Protein AF-D5UDH6-F1 (afdb_monomer_lite)

InterPro domains:
  IPR005506 Protein of unknown function DUF312, ALF [PF03752] (61-95)
  IPR005506 Protein of unknown function DUF312, ALF [PF03752] (150-194)

Organism: Cellulomonas flavigena (strain ATCC 482 / DSM 20109 / BCRC 11376 / JCM 18109 / NBRC 3775 / NCIMB 8073 / NRS 134) (NCBI:txid446466)

Secondary structure (DSSP, 8-state):
------------------S-S---HHHHH---HHHHHHHHHHHH-----SHHHHHHHHHHHHHS---HHHHHHHHHHHHS-HHHHHHIIIIITHHHHHHHHHHHHHHHGGG---HHHHHHHHHHHHH--HHHHHHIIIIIHHHHHHHHHHHHHHHHHHS-TTT--HHHHHHHHHHHHS-HHHHHHIIIIIHHHHHHHHHHTS-----PPPPPPPPPPPPPPPPPPPPPPPPPPPPPPPPP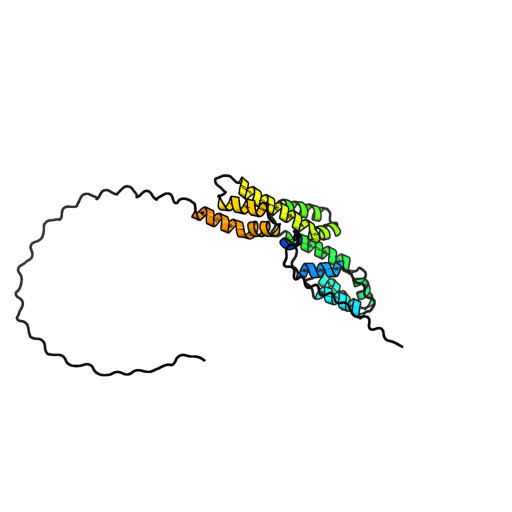PP----------------

Foldseek 3Di:
DDDPPDDDPPDDDDDDDDDDDADALCVQFADDPLVVVLVVLVVVAQDDDDLVSLLVSLVVNCVTPHAPLLNVQSVVLNVDDSVSSVVCRVCVSVVSVLVRLLVVLVVVPPPDPFDQSVVLSVVLVVVSDSVSSVCCNRHVNSVSVLVRLLVVLVCQLVVDDPRHFPLSNVQSVVLNVDHSNSSSCCSVPVNVVSVVVRVVPPPPPPPPPPDPDPPPDDDDDDDDDDDDDDDDDDDDDDDDDDDDDDDDDDDDDDDDDD

Structure (mmCIF, N/CA/C/O backbone):
data_AF-D5UDH6-F1
#
_entry.id   AF-D5UDH6-F1
#
loop_
_atom_site.group_PDB
_atom_site.id
_atom_site.type_symbol
_atom_site.label_atom_id
_atom_site.label_alt_id
_atom_site.label_comp_id
_atom_site.label_asym_id
_atom_site.label_entity_id
_atom_site.label_seq_id
_atom_site.pdbx_PDB_ins_code
_atom_site.Cartn_x
_atom_site.Cartn_y
_atom_site.Cartn_z
_atom_site.occupancy
_atom_site.B_iso_or_equiv
_atom_site.auth_seq_id
_atom_site.auth_comp_id
_atom_site.auth_asym_id
_atom_site.auth_atom_id
_atom_site.pdbx_PDB_model_num
ATOM 1 N N . MET A 1 1 ? -7.698 22.993 44.390 1.00 38.06 1 MET A N 1
ATOM 2 C CA . MET A 1 1 ? -8.453 22.924 43.119 1.00 38.06 1 MET A CA 1
ATOM 3 C C . MET A 1 1 ? -7.665 23.639 42.026 1.00 38.06 1 MET A C 1
ATOM 5 O O . MET A 1 1 ? -7.721 24.857 41.939 1.00 38.06 1 MET A O 1
ATOM 9 N N . ARG A 1 2 ? -6.869 22.910 41.236 1.00 33.88 2 ARG A N 1
ATOM 10 C CA . ARG A 1 2 ? -6.220 23.423 40.020 1.00 33.88 2 ARG A CA 1
ATOM 11 C C . ARG A 1 2 ? -6.479 22.398 38.921 1.00 33.88 2 ARG A C 1
ATOM 13 O O . ARG A 1 2 ? -6.002 21.274 39.012 1.00 33.88 2 ARG A O 1
ATOM 20 N N . ARG A 1 3 ? -7.333 22.770 37.967 1.00 37.44 3 ARG A N 1
ATOM 21 C CA . ARG A 1 3 ? -7.697 21.963 36.801 1.00 37.44 3 ARG A CA 1
ATOM 22 C C . ARG A 1 3 ? -6.461 21.870 35.904 1.00 37.44 3 ARG A C 1
ATOM 24 O O . ARG A 1 3 ? -6.038 22.884 35.358 1.00 37.44 3 ARG A O 1
ATOM 31 N N . MET A 1 4 ? -5.852 20.690 35.812 1.00 34.84 4 MET A N 1
ATOM 32 C CA . MET A 1 4 ? -4.833 20.414 34.801 1.00 34.84 4 MET A CA 1
ATOM 33 C C . MET A 1 4 ? -5.557 20.188 33.477 1.00 34.84 4 MET A C 1
ATOM 35 O O . MET A 1 4 ? -6.194 19.159 33.279 1.00 34.84 4 MET A O 1
ATOM 39 N N . VAL A 1 5 ? -5.484 21.181 32.597 1.00 32.56 5 VAL A N 1
ATOM 40 C CA . VAL A 1 5 ? -5.799 21.030 31.177 1.00 32.56 5 VAL A CA 1
ATOM 41 C C . VAL A 1 5 ? -4.708 20.129 30.599 1.00 32.56 5 VAL A C 1
ATOM 43 O O . VAL A 1 5 ? -3.574 20.571 30.420 1.00 32.56 5 VAL A O 1
ATOM 46 N N . ARG A 1 6 ? -5.006 18.842 30.400 1.00 34.72 6 ARG A N 1
ATOM 47 C CA . ARG A 1 6 ? -4.159 17.955 29.595 1.00 34.72 6 ARG A CA 1
ATOM 48 C C . ARG A 1 6 ? -4.482 18.245 28.134 1.00 34.72 6 ARG A C 1
ATOM 50 O O . ARG A 1 6 ? -5.621 18.098 27.708 1.00 34.72 6 ARG A O 1
ATOM 57 N N . ALA A 1 7 ? -3.493 18.779 27.429 1.00 30.00 7 ALA A N 1
ATOM 58 C CA . ALA A 1 7 ? -3.589 19.149 26.030 1.00 30.00 7 ALA A CA 1
ATOM 59 C C . ALA A 1 7 ? -3.717 17.889 25.163 1.00 30.00 7 ALA A C 1
ATOM 61 O O . ALA A 1 7 ? -2.892 16.982 25.252 1.00 30.00 7 ALA A O 1
ATOM 62 N N . LEU A 1 8 ? -4.762 17.871 24.339 1.00 32.88 8 LEU A N 1
ATOM 63 C CA . LEU A 1 8 ? -5.034 16.883 23.304 1.00 32.88 8 LEU A CA 1
ATOM 64 C C . LEU A 1 8 ? -3.947 17.011 22.220 1.00 32.88 8 LEU A C 1
ATOM 66 O O . LEU A 1 8 ? -3.908 17.999 21.485 1.00 32.88 8 LEU A O 1
ATOM 70 N N . GLY A 1 9 ? -3.024 16.055 22.154 1.00 25.09 9 GLY A N 1
ATOM 71 C CA . GLY A 1 9 ? -2.003 15.992 21.111 1.00 25.09 9 GLY A CA 1
ATOM 72 C C . GLY A 1 9 ? -2.560 15.336 19.853 1.00 25.09 9 GLY A C 1
ATOM 73 O O . GLY A 1 9 ? -2.358 14.146 19.648 1.00 25.09 9 GLY A O 1
ATOM 74 N N . VAL A 1 10 ? -3.267 16.094 19.014 1.00 29.02 10 VAL A N 1
ATOM 75 C CA . VAL A 1 10 ? -3.600 15.652 17.651 1.00 29.02 10 VAL A CA 1
ATOM 76 C C . VAL A 1 10 ? -2.317 15.718 16.824 1.00 29.02 10 VAL A C 1
ATOM 78 O O . VAL A 1 10 ? -1.833 16.802 16.497 1.00 29.02 10 VAL A O 1
ATOM 81 N N . ALA A 1 11 ? -1.733 14.558 16.526 1.00 26.80 11 ALA A N 1
ATOM 82 C CA . ALA A 1 11 ? -0.568 14.447 15.660 1.00 26.80 11 ALA A CA 1
ATOM 83 C C . ALA A 1 11 ? -0.985 14.698 14.203 1.00 26.80 11 ALA A C 1
ATOM 85 O O . ALA A 1 11 ? -1.470 13.810 13.507 1.00 26.80 11 ALA A O 1
ATOM 86 N N . VAL A 1 12 ? -0.812 15.936 13.743 1.00 23.84 12 VAL A N 1
ATOM 87 C CA . VAL A 1 12 ? -0.896 16.289 12.322 1.00 23.84 12 VAL A CA 1
ATOM 88 C C . VAL A 1 12 ? 0.471 16.005 11.701 1.00 23.84 12 VAL A C 1
ATOM 90 O O . VAL A 1 12 ? 1.404 16.793 11.842 1.00 23.84 12 VAL A O 1
ATOM 93 N N . VAL A 1 13 ? 0.602 14.854 11.040 1.00 29.44 13 VAL A N 1
ATOM 94 C CA . VAL A 1 13 ? 1.792 14.516 10.249 1.00 29.44 13 VAL A CA 1
ATOM 95 C C . VAL A 1 13 ? 1.683 15.227 8.902 1.00 29.44 13 VAL A C 1
ATOM 97 O O . VAL A 1 13 ? 0.981 14.785 7.998 1.00 29.44 13 VAL A O 1
ATOM 100 N N . VAL A 1 14 ? 2.369 16.362 8.775 1.00 25.59 14 VAL A N 1
ATOM 101 C CA . VAL A 1 14 ? 2.603 17.024 7.486 1.00 25.59 14 VAL A CA 1
ATOM 102 C C . VAL A 1 14 ? 3.929 16.508 6.942 1.00 25.59 14 VAL A C 1
ATOM 104 O O . VAL A 1 14 ? 4.998 16.952 7.356 1.00 25.59 14 VAL A O 1
ATOM 107 N N . ALA A 1 15 ? 3.861 15.554 6.016 1.00 28.17 15 ALA A N 1
ATOM 108 C CA . ALA A 1 15 ? 5.018 15.120 5.247 1.00 28.17 15 ALA A CA 1
ATOM 109 C C . ALA A 1 15 ? 5.258 16.108 4.093 1.00 28.17 15 ALA A C 1
ATOM 111 O O . ALA A 1 15 ? 4.660 16.001 3.026 1.00 28.17 15 ALA A O 1
ATOM 112 N N . VAL A 1 16 ? 6.135 17.088 4.313 1.00 31.23 16 VAL A N 1
ATOM 113 C CA . VAL A 1 16 ? 6.795 17.825 3.227 1.00 31.23 16 VAL A CA 1
ATOM 114 C C . VAL A 1 16 ? 8.256 17.399 3.245 1.00 31.23 16 VAL A C 1
ATOM 116 O O . VAL A 1 16 ? 9.011 17.795 4.128 1.00 31.23 16 VAL A O 1
ATOM 119 N N . GLY A 1 17 ? 8.638 16.551 2.294 1.00 31.86 17 GLY A N 1
ATOM 120 C CA . GLY A 1 17 ? 9.991 16.021 2.175 1.00 31.86 17 GLY A CA 1
ATOM 121 C C . GLY A 1 17 ? 10.495 16.128 0.746 1.00 31.86 17 GLY A C 1
ATOM 122 O O . GLY A 1 17 ? 10.300 15.222 -0.052 1.00 31.86 17 GLY A O 1
ATOM 123 N N . GLY A 1 18 ? 11.164 17.236 0.437 1.00 36.91 18 GLY A N 1
ATOM 124 C CA . GLY A 1 18 ? 12.112 17.316 -0.665 1.00 36.91 18 GLY A CA 1
ATOM 125 C C . GLY A 1 18 ? 13.489 17.599 -0.078 1.00 36.91 18 GLY A C 1
ATOM 126 O O . GLY A 1 18 ? 13.659 18.673 0.490 1.00 36.91 18 GLY A O 1
ATOM 127 N N . LEU A 1 19 ? 14.405 16.622 -0.166 1.00 37.84 19 LEU A N 1
ATOM 128 C CA . LEU A 1 19 ? 15.880 16.730 -0.223 1.00 37.84 19 LEU A CA 1
ATOM 129 C C . LEU A 1 19 ? 16.538 15.395 0.199 1.00 37.84 19 LEU A C 1
ATOM 131 O O . LEU A 1 19 ? 16.644 15.089 1.380 1.00 37.84 19 LEU A O 1
ATOM 135 N N . GLY A 1 20 ? 17.025 14.631 -0.785 1.00 43.09 20 GLY A N 1
ATOM 136 C CA . GLY A 1 20 ? 18.303 13.900 -0.720 1.00 43.09 20 GLY A CA 1
ATOM 137 C C . GLY A 1 20 ? 18.551 12.819 0.344 1.00 43.09 20 GLY A C 1
ATOM 138 O O . GLY A 1 20 ? 19.714 12.505 0.582 1.00 43.09 20 GLY A O 1
ATOM 139 N N . LEU A 1 21 ? 17.530 12.234 0.969 1.00 42.56 21 LEU A N 1
ATOM 140 C CA . LEU A 1 21 ? 17.668 11.039 1.810 1.00 42.56 21 LEU A CA 1
ATOM 141 C C . LEU A 1 21 ? 17.055 9.859 1.064 1.00 42.56 21 LEU A C 1
ATOM 143 O O . LEU A 1 21 ? 15.972 10.015 0.509 1.00 42.56 21 LEU A O 1
ATOM 147 N N . GLY A 1 22 ? 17.763 8.724 1.017 1.00 44.25 22 GLY A N 1
ATOM 148 C CA . GLY A 1 22 ? 17.348 7.517 0.299 1.00 44.25 22 GLY A CA 1
ATOM 149 C C . GLY A 1 22 ? 15.878 7.213 0.552 1.00 44.25 22 GLY A C 1
ATOM 150 O O . GLY A 1 22 ? 15.491 6.832 1.657 1.00 44.25 22 GLY A O 1
ATOM 151 N N . VAL A 1 23 ? 15.060 7.465 -0.463 1.00 54.59 23 VAL A N 1
ATOM 152 C CA . VAL A 1 23 ? 13.625 7.255 -0.384 1.00 54.59 23 VAL A CA 1
ATOM 153 C C . VAL A 1 23 ? 13.413 5.745 -0.432 1.00 54.59 23 VAL A C 1
ATOM 155 O O . VAL A 1 23 ? 14.035 5.032 -1.220 1.00 54.59 23 VAL A O 1
ATOM 158 N N . SER A 1 24 ? 12.640 5.228 0.520 1.00 55.88 24 SER A N 1
ATOM 159 C CA . SER A 1 24 ? 12.382 3.791 0.598 1.00 55.88 24 SER A CA 1
ATOM 160 C C . SER A 1 24 ? 11.470 3.373 -0.557 1.00 55.88 24 SER A C 1
ATOM 162 O O . SER A 1 24 ? 10.561 4.137 -0.886 1.00 55.88 24 SER A O 1
ATOM 164 N N . PRO A 1 25 ? 11.609 2.148 -1.104 1.00 57.50 25 PRO A N 1
ATOM 165 C CA . PRO A 1 25 ? 10.715 1.624 -2.142 1.00 57.50 25 PRO A CA 1
ATOM 166 C C . PRO A 1 25 ? 9.229 1.815 -1.796 1.00 57.50 25 PRO A C 1
ATOM 168 O O . PRO A 1 25 ? 8.406 2.085 -2.666 1.00 57.50 25 PRO A O 1
ATOM 171 N N . ALA A 1 26 ? 8.887 1.751 -0.506 1.00 59.09 26 ALA A N 1
ATOM 172 C CA . ALA A 1 26 ? 7.542 1.994 0.006 1.00 59.09 26 ALA A CA 1
ATOM 173 C C . ALA A 1 26 ? 6.923 3.336 -0.438 1.00 59.09 26 ALA A C 1
ATOM 175 O O . ALA A 1 26 ? 5.708 3.418 -0.568 1.00 59.09 26 ALA A O 1
ATOM 176 N N . ALA A 1 27 ? 7.709 4.380 -0.717 1.00 61.88 27 ALA A N 1
ATOM 177 C CA . ALA A 1 27 ? 7.174 5.650 -1.214 1.00 61.88 27 ALA A CA 1
ATOM 178 C C . ALA A 1 27 ? 6.892 5.634 -2.728 1.00 61.88 27 ALA A C 1
ATOM 180 O O . ALA A 1 27 ? 5.982 6.322 -3.184 1.00 61.88 27 ALA A O 1
ATOM 181 N N . ALA A 1 28 ? 7.648 4.849 -3.503 1.00 62.22 28 ALA A N 1
ATOM 182 C CA . ALA A 1 28 ? 7.466 4.704 -4.949 1.00 62.22 28 ALA A CA 1
ATOM 183 C C . ALA A 1 28 ? 6.304 3.761 -5.307 1.00 62.22 28 ALA A C 1
ATOM 185 O O . ALA A 1 28 ? 5.650 3.934 -6.337 1.00 62.22 28 ALA A O 1
ATOM 186 N N . TYR A 1 29 ? 6.061 2.762 -4.455 1.00 72.25 29 TYR A N 1
ATOM 187 C CA . TYR A 1 29 ? 5.160 1.641 -4.731 1.00 72.25 29 TYR A CA 1
ATOM 188 C C . TYR A 1 29 ? 4.026 1.495 -3.699 1.00 72.25 29 TYR A C 1
ATOM 190 O O . TYR A 1 29 ? 3.171 0.633 -3.845 1.00 72.25 29 TYR A O 1
ATOM 198 N N . GLY A 1 30 ? 3.999 2.298 -2.636 1.00 71.38 30 GLY A N 1
ATOM 199 C CA . GLY A 1 30 ? 3.089 2.092 -1.508 1.00 71.38 30 GLY A CA 1
ATOM 200 C C . GLY A 1 30 ? 1.614 2.403 -1.770 1.00 71.38 30 GLY A C 1
ATOM 201 O O . GLY A 1 30 ? 1.207 2.911 -2.815 1.00 71.38 30 GLY A O 1
ATOM 202 N N . LEU A 1 31 ? 0.801 2.118 -0.748 1.00 81.50 31 LEU A N 1
ATOM 203 C CA . LEU A 1 31 ? -0.602 2.529 -0.676 1.00 81.50 31 LEU A CA 1
ATOM 204 C C . LEU A 1 31 ? -0.738 4.056 -0.793 1.00 81.50 31 LEU A C 1
ATOM 206 O O . LEU A 1 31 ? 0.196 4.800 -0.485 1.00 81.50 31 LEU A O 1
ATOM 210 N N . SER A 1 32 ? -1.932 4.527 -1.173 1.00 84.00 32 SER A N 1
ATOM 211 C CA . SER A 1 32 ? -2.198 5.967 -1.221 1.00 84.00 32 SER A CA 1
ATOM 212 C C . SER A 1 32 ? -1.932 6.625 0.144 1.00 84.00 32 SER A C 1
ATOM 214 O O . SER A 1 32 ? -2.125 5.973 1.181 1.00 84.00 32 SER A O 1
ATOM 216 N N . PRO A 1 33 ? -1.526 7.908 0.182 1.00 84.44 33 PRO A N 1
ATOM 217 C CA . PRO A 1 33 ? -1.211 8.597 1.434 1.00 84.44 33 PRO A CA 1
ATOM 218 C C . PRO A 1 33 ? -2.341 8.535 2.465 1.00 84.44 33 PRO A C 1
ATOM 220 O O . PRO A 1 33 ? -2.092 8.407 3.661 1.00 84.44 33 PRO A O 1
ATOM 223 N N . GLU A 1 34 ? -3.593 8.576 2.013 1.00 85.25 34 GLU A N 1
ATOM 224 C CA . GLU A 1 34 ? -4.767 8.522 2.881 1.00 85.25 34 GLU A CA 1
ATOM 225 C C . GLU A 1 34 ? -4.959 7.135 3.505 1.00 85.25 34 GLU A C 1
ATOM 227 O O . GLU A 1 34 ? -5.318 7.031 4.680 1.00 85.25 34 GLU A O 1
ATOM 232 N N . ILE A 1 35 ? -4.700 6.065 2.742 1.00 88.38 35 ILE A N 1
ATOM 233 C CA . ILE A 1 35 ? -4.731 4.701 3.275 1.00 88.38 35 ILE A CA 1
ATOM 234 C C . ILE A 1 35 ? -3.571 4.515 4.253 1.00 88.38 35 ILE A C 1
ATOM 236 O O . ILE A 1 35 ? -3.795 3.979 5.335 1.00 88.38 35 ILE A O 1
ATOM 240 N N . GLN A 1 36 ? -2.364 4.985 3.925 1.00 87.25 36 GLN A N 1
ATOM 241 C CA . GLN A 1 36 ? -1.230 4.891 4.847 1.00 87.25 36 GLN A CA 1
ATOM 242 C C . GLN A 1 36 ? -1.504 5.630 6.154 1.00 87.25 36 GLN A C 1
ATOM 244 O O . GLN A 1 36 ? -1.329 5.053 7.220 1.00 87.25 36 GLN A O 1
ATOM 249 N N . ALA A 1 37 ? -2.041 6.851 6.100 1.00 88.06 37 ALA A N 1
ATOM 250 C CA . ALA A 1 37 ? -2.402 7.600 7.300 1.00 88.06 37 ALA A CA 1
ATOM 251 C C . ALA A 1 37 ? -3.417 6.849 8.182 1.00 88.06 37 ALA A C 1
ATOM 253 O O . ALA A 1 37 ? -3.277 6.825 9.405 1.00 88.06 37 ALA A O 1
ATOM 254 N N . HIS A 1 38 ? -4.414 6.194 7.577 1.00 90.81 38 HIS A N 1
ATOM 255 C CA . HIS A 1 38 ? -5.342 5.338 8.317 1.00 90.81 38 HIS A CA 1
ATOM 256 C C . HIS A 1 38 ? -4.626 4.162 8.995 1.00 90.81 38 HIS A C 1
ATOM 258 O O . HIS A 1 38 ? -4.923 3.840 10.145 1.00 90.81 38 HIS A O 1
ATOM 264 N N . ARG A 1 39 ? -3.690 3.515 8.292 1.00 92.75 39 ARG A N 1
ATOM 265 C CA . ARG A 1 39 ? -2.950 2.372 8.831 1.00 92.75 39 ARG A CA 1
ATOM 266 C C . ARG A 1 39 ? -2.029 2.774 9.979 1.00 92.75 39 ARG A C 1
ATOM 268 O O . ARG A 1 39 ? -2.032 2.111 11.012 1.00 92.75 39 ARG A O 1
ATOM 275 N N . GLU A 1 40 ? -1.335 3.895 9.842 1.00 91.75 40 GLU A N 1
ATOM 276 C CA . GLU A 1 40 ? -0.502 4.458 10.904 1.00 91.75 40 GLU A CA 1
ATOM 277 C C . GLU A 1 40 ? -1.323 4.821 12.148 1.00 91.75 40 GLU A C 1
ATOM 279 O O . GLU A 1 40 ? -0.893 4.540 13.263 1.00 91.75 40 GLU A O 1
ATOM 284 N N . LEU A 1 41 ? -2.539 5.358 11.983 1.00 91.81 41 LEU A N 1
ATOM 285 C CA . LEU A 1 41 ? -3.444 5.615 13.108 1.00 91.81 41 LEU A CA 1
ATOM 286 C C . LEU A 1 41 ? -3.806 4.328 13.866 1.00 91.81 41 LEU A C 1
ATOM 288 O O . LEU A 1 41 ? -3.804 4.322 15.096 1.00 91.81 41 LEU A O 1
ATOM 292 N N . VAL A 1 42 ? -4.120 3.246 13.147 1.00 93.94 42 VAL A N 1
ATOM 293 C CA . VAL A 1 42 ? -4.465 1.959 13.771 1.00 93.94 42 VAL A CA 1
ATOM 294 C C . VAL A 1 42 ? -3.259 1.371 14.504 1.00 93.94 42 VAL A C 1
ATOM 296 O O . VAL A 1 42 ? -3.392 0.973 15.658 1.00 93.94 42 VAL A O 1
ATOM 299 N N . LYS A 1 43 ? -2.074 1.376 13.880 1.00 92.12 43 LYS A N 1
ATOM 300 C CA . LYS A 1 43 ? -0.832 0.855 14.478 1.00 92.12 43 LYS A CA 1
ATOM 301 C C . LYS A 1 43 ? -0.346 1.665 15.675 1.00 92.12 43 LYS A C 1
ATOM 303 O O . LYS A 1 43 ? 0.167 1.087 16.628 1.00 92.12 43 LYS A O 1
ATOM 308 N N . ALA A 1 44 ? -0.519 2.987 15.644 1.00 93.38 44 ALA A N 1
ATOM 309 C CA . ALA A 1 44 ? -0.235 3.845 16.791 1.00 93.38 44 ALA A CA 1
ATOM 310 C C . ALA A 1 44 ? -1.104 3.476 18.007 1.00 93.38 44 ALA A C 1
ATOM 312 O O . ALA A 1 44 ? -0.703 3.712 19.148 1.00 93.38 44 ALA A O 1
ATOM 313 N N . GLY A 1 45 ? -2.270 2.873 17.758 1.00 92.88 45 GLY A N 1
ATOM 314 C CA . GLY A 1 45 ? -3.195 2.413 18.778 1.00 92.88 45 GLY A CA 1
ATOM 315 C C . GLY A 1 45 ? -3.902 3.555 19.504 1.00 92.88 45 GLY A C 1
ATOM 316 O O . GLY A 1 45 ? -3.762 4.740 19.187 1.00 92.88 45 GLY A O 1
ATOM 317 N N . PHE A 1 46 ? -4.702 3.183 20.498 1.00 95.62 46 PHE A N 1
ATOM 318 C CA . PHE A 1 46 ? -5.374 4.124 21.382 1.00 95.62 46 PHE A CA 1
ATOM 319 C C . PHE A 1 46 ? -4.643 4.213 22.726 1.00 95.62 46 PHE A C 1
ATOM 321 O O . PHE A 1 46 ? -4.234 3.203 23.290 1.00 95.62 46 PHE A O 1
ATOM 328 N N . SER A 1 47 ? -4.486 5.430 23.251 1.00 93.88 47 SER A N 1
ATOM 329 C CA . SER A 1 47 ? -3.837 5.694 24.549 1.00 93.88 47 SER A CA 1
ATOM 330 C C . SER A 1 47 ? -4.638 6.635 25.457 1.00 93.88 47 SER A C 1
ATOM 332 O O . SER A 1 47 ? -4.147 7.061 26.505 1.00 93.88 47 SER A O 1
ATOM 334 N N . GLY A 1 48 ? -5.865 6.978 25.057 1.00 93.75 48 GLY A N 1
ATOM 335 C CA . GLY A 1 48 ? -6.753 7.824 25.846 1.00 93.75 48 GLY A CA 1
ATOM 336 C C . GLY A 1 48 ? -7.377 7.080 27.026 1.00 93.75 48 GLY A C 1
ATOM 337 O O . GLY A 1 48 ? -7.198 5.880 27.227 1.00 93.75 48 GLY A O 1
ATOM 338 N N . THR A 1 49 ? -8.123 7.819 27.837 1.00 94.56 49 THR A N 1
ATOM 339 C CA . THR A 1 49 ? -8.770 7.305 29.051 1.00 94.56 49 THR A CA 1
ATOM 340 C C . THR A 1 49 ? -10.202 7.805 29.232 1.00 94.56 49 THR A C 1
ATOM 342 O O . THR A 1 49 ? -10.947 7.197 30.003 1.00 94.56 49 THR A O 1
ATOM 345 N N . THR A 1 50 ? -10.614 8.877 28.543 1.00 97.75 50 THR A N 1
ATOM 346 C CA . THR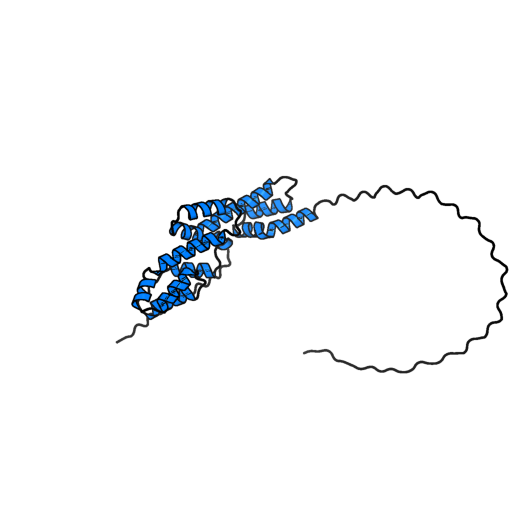 A 1 50 ? -11.974 9.428 28.661 1.00 97.75 50 THR A CA 1
ATOM 347 C C . THR A 1 50 ? -12.893 8.955 27.542 1.00 97.75 50 THR A C 1
ATOM 349 O O . THR A 1 50 ? -12.450 8.621 26.446 1.00 97.75 50 THR A O 1
ATOM 352 N N . ASP A 1 51 ? -14.197 8.963 27.805 1.00 97.25 51 ASP A N 1
ATOM 353 C CA . ASP A 1 51 ? -15.223 8.525 26.852 1.00 97.25 51 ASP A CA 1
ATOM 354 C C . ASP A 1 51 ? -15.228 9.355 25.566 1.00 97.25 51 ASP A C 1
ATOM 356 O O . ASP A 1 51 ? -15.441 8.828 24.471 1.00 97.25 51 ASP A O 1
ATOM 360 N N . GLU A 1 52 ? -14.945 10.651 25.688 1.00 97.06 52 GLU A N 1
ATOM 361 C CA . GLU A 1 52 ? -14.775 11.549 24.551 1.00 97.06 52 GLU A CA 1
ATOM 362 C C . GLU A 1 52 ? -13.557 11.167 23.705 1.00 97.06 52 GLU A C 1
ATOM 364 O O . GLU A 1 52 ? -13.640 11.211 22.481 1.00 97.06 52 GLU A O 1
ATOM 369 N N . GLU A 1 53 ? -12.449 10.752 24.328 1.00 97.44 53 GLU A N 1
ATOM 370 C CA . GLU A 1 53 ? -11.245 10.306 23.617 1.00 97.44 53 GLU A CA 1
ATOM 371 C C . GLU A 1 53 ? -11.494 8.986 22.874 1.00 97.44 53 GLU A C 1
ATOM 373 O O . GLU A 1 53 ? -11.117 8.871 21.707 1.00 97.44 53 GLU A O 1
ATOM 378 N N . TYR A 1 54 ? -12.182 8.021 23.501 1.00 97.69 54 TYR A N 1
ATOM 379 C CA . TYR A 1 54 ? -12.593 6.770 22.845 1.00 97.69 54 TYR A CA 1
ATOM 380 C C . TYR A 1 54 ? -13.440 7.050 21.597 1.00 97.69 54 TYR A C 1
ATOM 382 O O . TYR A 1 54 ? -13.178 6.509 20.521 1.00 97.69 54 TYR A O 1
ATOM 390 N N . ARG A 1 55 ? -14.439 7.933 21.720 1.00 97.75 55 ARG A N 1
ATOM 391 C CA . ARG A 1 55 ? -15.291 8.335 20.593 1.00 97.75 55 ARG A CA 1
ATOM 392 C C . ARG A 1 55 ? -14.488 9.041 19.504 1.00 97.75 55 ARG A C 1
ATOM 394 O O . ARG A 1 55 ? -14.607 8.662 18.342 1.00 97.75 55 ARG A O 1
ATOM 401 N N . ALA A 1 56 ? -13.642 10.001 19.872 1.00 96.56 56 ALA A N 1
ATOM 402 C CA . ALA A 1 56 ? -12.820 10.746 18.925 1.00 96.56 56 ALA A CA 1
ATOM 403 C C . ALA A 1 56 ? -11.872 9.834 18.127 1.00 96.56 56 ALA A C 1
ATOM 405 O O . ALA A 1 56 ? -11.686 10.044 16.929 1.00 96.56 56 ALA A O 1
ATOM 406 N N . TRP A 1 57 ? -11.304 8.798 18.753 1.00 95.56 57 TRP A N 1
ATOM 407 C CA . TRP A 1 57 ? -10.444 7.840 18.054 1.00 95.56 57 TRP A CA 1
ATOM 408 C C . TRP A 1 57 ? -11.217 7.026 17.008 1.00 95.56 57 TRP A C 1
ATOM 410 O O . TRP A 1 57 ? -10.767 6.896 15.870 1.00 95.56 57 TRP A O 1
ATOM 420 N N . VAL A 1 58 ? -12.421 6.545 17.338 1.00 96.75 58 VAL A N 1
ATOM 421 C CA . VAL A 1 58 ? -13.264 5.814 16.374 1.00 96.75 58 VAL A CA 1
ATOM 422 C C . VAL A 1 58 ? -13.791 6.729 15.262 1.00 96.75 58 VAL A C 1
ATOM 424 O O . VAL A 1 58 ? -13.855 6.319 14.103 1.00 96.75 58 VAL A O 1
ATOM 427 N N . GLU A 1 59 ? -14.112 7.986 15.565 1.00 95.50 59 GLU A N 1
ATOM 428 C CA . GLU A 1 59 ? -14.458 8.989 14.549 1.00 95.50 59 GLU A CA 1
ATOM 429 C C . GLU A 1 59 ? -13.279 9.275 13.605 1.00 95.50 59 GLU A C 1
ATOM 431 O O . GLU A 1 59 ? -13.472 9.359 12.390 1.00 95.50 59 GLU A O 1
ATOM 436 N N . ALA A 1 60 ? -12.048 9.334 14.123 1.00 92.19 60 ALA A N 1
ATOM 437 C CA . ALA A 1 60 ? -10.845 9.472 13.305 1.00 92.19 60 ALA A CA 1
ATOM 438 C C . ALA A 1 60 ? -10.631 8.261 12.375 1.00 92.19 60 ALA A C 1
ATOM 440 O O . ALA A 1 60 ? -10.293 8.443 11.202 1.00 92.19 60 ALA A O 1
ATOM 441 N N . LEU A 1 61 ? -10.906 7.035 12.844 1.00 90.69 61 LEU A N 1
ATOM 442 C CA . LEU A 1 61 ? -10.887 5.838 11.991 1.00 90.69 61 LEU A CA 1
ATOM 443 C C . LEU A 1 61 ? -11.889 5.922 10.828 1.00 90.69 61 LEU A C 1
ATOM 445 O O . LEU A 1 61 ? -11.613 5.412 9.739 1.00 90.69 61 LEU A O 1
ATOM 449 N N . LEU A 1 62 ? -13.051 6.541 11.053 1.00 91.19 62 LEU A N 1
ATOM 450 C CA . LEU A 1 62 ? -14.098 6.710 10.041 1.00 91.19 62 LEU A CA 1
ATOM 451 C C . LEU A 1 62 ? -13.824 7.860 9.066 1.00 91.19 62 LEU A C 1
ATOM 453 O O . LEU A 1 62 ? -14.259 7.783 7.914 1.00 91.19 62 LEU A O 1
ATOM 457 N N . ALA A 1 63 ? -13.127 8.905 9.515 1.00 88.44 63 ALA A N 1
ATOM 458 C CA . ALA A 1 63 ? -12.780 10.068 8.702 1.00 88.44 63 ALA A CA 1
ATOM 459 C C . ALA A 1 63 ? -11.755 9.739 7.605 1.00 88.44 63 ALA A C 1
ATOM 461 O O . ALA A 1 63 ? -11.788 10.335 6.528 1.00 88.44 63 ALA A O 1
ATOM 462 N N . ALA A 1 64 ? -10.864 8.780 7.857 1.00 80.31 64 ALA A N 1
ATOM 463 C CA . ALA A 1 64 ? -9.925 8.291 6.857 1.00 80.31 64 ALA A CA 1
ATOM 464 C C . ALA A 1 64 ? -10.565 7.205 5.962 1.00 80.31 64 ALA A C 1
ATOM 466 O O . ALA A 1 64 ? -11.567 6.588 6.349 1.00 80.31 64 ALA A O 1
ATOM 467 N N . PRO A 1 65 ? -10.004 6.912 4.771 1.00 80.12 65 PRO A N 1
ATOM 468 C CA . PRO A 1 65 ? -10.423 5.772 3.961 1.00 80.12 65 PRO A CA 1
ATOM 469 C C . PRO A 1 65 ? -10.078 4.445 4.661 1.00 80.12 65 PRO A C 1
ATOM 471 O O . PRO A 1 65 ? -9.092 3.771 4.369 1.00 80.12 65 PRO A O 1
ATOM 474 N N . SER A 1 66 ? -10.925 4.056 5.609 1.00 76.19 66 SER A N 1
ATOM 475 C CA . SER A 1 66 ? -10.956 2.730 6.214 1.00 76.19 66 SER A CA 1
ATOM 476 C C . SER A 1 66 ? -11.514 1.710 5.226 1.00 76.19 66 SER A C 1
ATOM 478 O O . SER A 1 66 ? -12.262 2.057 4.300 1.00 76.19 66 SER A O 1
ATOM 480 N N . GLY A 1 67 ? -11.159 0.441 5.413 1.00 87.50 67 GLY A N 1
ATOM 481 C CA . GLY A 1 67 ? -11.788 -0.629 4.653 1.00 87.50 67 GLY A CA 1
ATOM 482 C C . GLY A 1 67 ? -13.270 -0.803 5.031 1.00 87.50 67 GLY A C 1
ATOM 483 O O . GLY A 1 67 ? -13.763 -0.204 5.999 1.00 87.50 67 GLY A O 1
ATOM 484 N N . PRO A 1 68 ? -14.039 -1.530 4.204 1.00 92.69 68 PRO A N 1
ATOM 485 C CA . PRO A 1 68 ? -15.477 -1.684 4.398 1.00 92.69 68 PRO A CA 1
ATOM 486 C C . PRO A 1 68 ? -15.833 -2.331 5.741 1.00 92.69 68 PRO A C 1
ATOM 488 O O . PRO A 1 68 ? -16.822 -1.925 6.360 1.00 92.69 68 PRO A O 1
ATOM 491 N N . VAL A 1 69 ? -15.041 -3.298 6.212 1.00 95.88 69 VAL A N 1
ATOM 492 C CA . VAL A 1 69 ? -15.354 -4.041 7.435 1.00 95.88 69 VAL A CA 1
ATOM 493 C C . VAL A 1 69 ? -15.120 -3.159 8.655 1.00 95.88 69 VAL A C 1
ATOM 495 O O . VAL A 1 69 ? -16.042 -2.991 9.456 1.00 95.88 69 VAL A O 1
ATOM 498 N N . MET A 1 70 ? -13.971 -2.488 8.729 1.00 94.75 70 MET A N 1
ATOM 499 C CA . MET A 1 70 ? -13.627 -1.538 9.784 1.00 94.75 70 MET A CA 1
ATOM 500 C C . MET A 1 70 ? -14.639 -0.394 9.874 1.00 94.75 70 MET A C 1
ATOM 502 O O . MET A 1 70 ? -15.082 -0.031 10.962 1.00 94.75 70 MET A O 1
ATOM 506 N N . ARG A 1 71 ? -15.062 0.165 8.733 1.00 94.62 71 ARG A N 1
ATOM 507 C CA . ARG A 1 71 ? -16.077 1.228 8.714 1.00 94.62 71 ARG A CA 1
ATOM 508 C C . ARG A 1 71 ? -17.396 0.751 9.319 1.00 94.62 71 ARG A C 1
ATOM 510 O O . ARG A 1 71 ? -18.018 1.469 10.107 1.00 94.62 71 ARG A O 1
ATOM 517 N N . SER A 1 72 ? -17.823 -0.459 8.963 1.00 96.25 72 SER A N 1
ATOM 518 C CA . SER A 1 72 ? -19.066 -1.036 9.474 1.00 96.25 72 SER A CA 1
ATOM 519 C C . SER A 1 72 ? -19.006 -1.312 10.983 1.00 96.25 72 SER A C 1
ATOM 521 O O . SER A 1 72 ? -19.956 -0.988 11.700 1.00 96.25 72 SER A O 1
ATOM 523 N N . SER A 1 73 ? -17.888 -1.849 11.485 1.00 97.25 73 SER A N 1
ATOM 524 C CA . SER A 1 73 ? -17.707 -2.168 12.903 1.00 97.25 73 SER A CA 1
ATOM 525 C C . SER A 1 73 ? -17.567 -0.912 13.761 1.00 97.25 73 SER A C 1
ATOM 527 O O . SER A 1 73 ? -18.225 -0.817 14.795 1.00 97.25 73 SER A O 1
ATOM 529 N N . ALA A 1 74 ? -16.808 0.084 13.298 1.00 96.81 74 ALA A N 1
ATOM 530 C CA . ALA A 1 74 ? -16.663 1.379 13.960 1.00 96.81 74 ALA A CA 1
ATOM 531 C C . ALA A 1 74 ? -18.004 2.123 14.070 1.00 96.81 74 ALA A C 1
ATOM 533 O O . ALA A 1 74 ? -18.344 2.642 15.131 1.00 96.81 74 ALA A O 1
ATOM 534 N N . THR A 1 75 ? -18.810 2.120 13.001 1.00 97.25 75 THR A N 1
ATOM 535 C CA . THR A 1 75 ? -20.150 2.736 13.017 1.00 97.25 75 THR A CA 1
ATOM 536 C C . THR A 1 75 ? -21.060 2.065 14.047 1.00 97.25 75 THR A C 1
ATOM 538 O O . THR A 1 75 ? -21.786 2.745 14.770 1.00 97.25 75 THR A O 1
ATOM 541 N N . ARG A 1 76 ? -21.001 0.731 14.150 1.00 97.44 76 ARG A N 1
ATOM 542 C CA . ARG A 1 76 ? -21.764 -0.023 15.153 1.00 97.44 76 ARG A CA 1
ATOM 543 C C . ARG A 1 76 ? -21.319 0.325 16.573 1.00 97.44 76 ARG A C 1
ATOM 545 O O . ARG A 1 76 ? -22.175 0.557 17.416 1.00 97.44 76 ARG A O 1
ATOM 552 N N . ALA A 1 77 ? -20.011 0.404 16.814 1.00 97.69 77 ALA A N 1
ATOM 553 C CA . ALA A 1 77 ? -19.458 0.771 18.115 1.00 97.69 77 ALA A CA 1
ATOM 554 C C . ALA A 1 77 ? -19.882 2.185 18.551 1.00 97.69 77 ALA A C 1
ATOM 556 O O . ALA A 1 77 ? -20.245 2.389 19.704 1.00 97.69 77 ALA A O 1
ATOM 557 N N . LEU A 1 78 ? -19.913 3.154 17.627 1.00 97.69 78 LEU A N 1
ATOM 558 C CA . LEU A 1 78 ? -20.364 4.523 17.918 1.00 97.69 78 LEU A CA 1
ATOM 559 C C . LEU A 1 78 ? -21.861 4.640 18.228 1.00 97.69 78 LEU A C 1
ATOM 561 O O . LEU A 1 78 ? -22.256 5.554 18.957 1.00 97.69 78 LEU A O 1
ATOM 565 N N . ALA A 1 79 ? -22.680 3.757 17.653 1.00 97.75 79 ALA A N 1
ATOM 566 C CA . ALA A 1 79 ? -24.121 3.694 17.891 1.00 97.75 79 ALA A CA 1
ATOM 567 C C . ALA A 1 79 ? -24.492 2.916 19.168 1.00 97.75 79 ALA A C 1
ATOM 569 O O . ALA A 1 79 ? -25.643 2.980 19.602 1.00 97.75 79 ALA A O 1
ATOM 570 N N . GLY A 1 80 ? -23.539 2.170 19.727 1.00 97.00 80 GLY A N 1
ATOM 571 C CA . GLY A 1 80 ? -23.703 1.347 20.918 1.00 97.00 80 GLY A CA 1
ATOM 572 C C . GLY A 1 80 ? -23.550 2.108 22.234 1.00 97.00 80 GLY A C 1
ATOM 573 O O . GLY A 1 80 ? -23.539 3.344 22.287 1.00 97.00 80 GLY A O 1
ATOM 574 N N . THR A 1 81 ? -23.426 1.351 23.322 1.00 98.06 81 THR A N 1
ATOM 575 C CA . THR A 1 81 ? -23.110 1.902 24.644 1.00 98.06 81 THR A CA 1
ATOM 576 C C . THR A 1 81 ? -21.636 2.297 24.747 1.00 98.06 81 THR A C 1
ATOM 578 O O . THR A 1 81 ? -20.801 1.939 23.913 1.00 98.06 81 THR A O 1
ATOM 581 N N . ILE A 1 82 ? -21.285 3.044 25.796 1.00 96.88 82 ILE A N 1
ATOM 582 C CA . ILE A 1 82 ? -19.891 3.429 26.025 1.00 96.88 82 ILE A CA 1
ATOM 583 C C . ILE A 1 82 ? -19.001 2.219 26.345 1.00 96.88 82 ILE A C 1
ATOM 585 O O . ILE A 1 82 ? -17.831 2.194 25.973 1.00 96.88 82 ILE A O 1
ATOM 589 N N . GLU A 1 83 ? -19.554 1.187 26.980 1.00 97.56 83 GLU A N 1
ATOM 590 C CA . GLU A 1 83 ? -18.867 -0.079 27.235 1.00 97.56 83 GLU A CA 1
ATOM 591 C C . GLU A 1 83 ? -18.572 -0.827 25.931 1.00 97.56 83 GLU A C 1
ATOM 593 O O . GLU A 1 83 ? -17.466 -1.333 25.759 1.00 97.56 83 GLU A O 1
ATOM 598 N N . GLU A 1 84 ? -19.523 -0.851 24.992 1.00 97.88 84 GLU A N 1
ATOM 599 C CA . GLU A 1 84 ? -19.329 -1.444 23.662 1.00 97.88 84 GLU A CA 1
ATOM 600 C C . GLU A 1 84 ? -18.281 -0.675 22.849 1.00 97.88 84 GLU A C 1
ATOM 602 O O . GLU A 1 84 ? -17.438 -1.284 22.189 1.00 97.88 84 GLU A O 1
ATOM 607 N N . LEU A 1 85 ? -18.287 0.660 22.936 1.00 98.25 85 LEU A N 1
ATOM 608 C CA . LEU A 1 85 ? -17.280 1.507 22.302 1.00 98.25 85 LEU A CA 1
ATOM 609 C C . LEU A 1 85 ? -15.878 1.242 22.864 1.00 98.25 85 LEU A C 1
ATOM 611 O O . LEU A 1 85 ? -14.935 1.080 22.093 1.00 98.25 85 LEU A O 1
ATOM 615 N N . ARG A 1 86 ? -15.732 1.162 24.191 1.00 98.00 86 ARG A N 1
ATOM 616 C CA . ARG A 1 86 ? -14.450 0.839 24.835 1.00 98.00 86 ARG A CA 1
ATOM 617 C C . ARG A 1 86 ? -13.967 -0.552 24.446 1.00 98.00 86 ARG A C 1
ATOM 619 O O . ARG A 1 86 ? -12.851 -0.679 23.966 1.00 98.00 86 ARG A O 1
ATOM 626 N N . ALA A 1 87 ? -14.832 -1.563 24.525 1.00 97.81 87 ALA A N 1
ATOM 627 C CA . ALA A 1 87 ? -14.494 -2.925 24.112 1.00 97.81 87 ALA A CA 1
ATOM 628 C C . ALA A 1 87 ? -14.067 -3.006 22.635 1.00 97.81 87 ALA A C 1
ATOM 630 O O . ALA A 1 87 ? -13.179 -3.783 22.279 1.00 97.81 87 ALA A O 1
ATOM 631 N N . TYR A 1 88 ? -14.677 -2.192 21.768 1.00 97.81 88 TYR A N 1
ATOM 632 C CA . TYR A 1 88 ? -14.254 -2.077 20.378 1.00 97.81 88 TYR A CA 1
ATOM 633 C C . TYR A 1 88 ? -12.826 -1.538 20.259 1.00 97.81 88 TYR A C 1
ATOM 635 O O . TYR A 1 88 ? -12.012 -2.150 19.570 1.00 97.81 88 TYR A O 1
ATOM 643 N N . VAL A 1 89 ? -12.516 -0.430 20.936 1.00 97.69 89 VAL A N 1
ATOM 644 C CA . VAL A 1 89 ? -11.188 0.209 20.919 1.00 97.69 89 VAL A CA 1
ATOM 645 C C . VAL A 1 89 ? -10.120 -0.642 21.617 1.00 97.69 89 VAL A C 1
ATOM 647 O O . VAL A 1 89 ? -8.991 -0.692 21.142 1.00 97.69 89 VAL A O 1
ATOM 650 N N . ASP A 1 90 ? -10.477 -1.390 22.660 1.00 96.56 90 ASP A N 1
ATOM 651 C CA . ASP A 1 90 ? -9.568 -2.248 23.439 1.00 96.56 90 ASP A CA 1
ATOM 652 C C . ASP A 1 90 ? -9.192 -3.565 22.726 1.00 96.56 90 ASP A C 1
ATOM 654 O O . ASP A 1 90 ? -8.576 -4.453 23.314 1.00 96.56 90 ASP A O 1
ATOM 658 N N . GLY A 1 91 ? -9.551 -3.708 21.448 1.00 95.44 91 GLY A N 1
ATOM 659 C CA . GLY A 1 91 ? -9.139 -4.831 20.601 1.00 95.44 91 GLY A CA 1
ATOM 660 C C . GLY A 1 91 ? -10.260 -5.437 19.763 1.00 95.44 91 GLY A C 1
ATOM 661 O O . GLY A 1 91 ? -9.984 -6.210 18.846 1.00 95.44 91 GLY A O 1
ATOM 662 N N . GLY A 1 92 ? -11.522 -5.066 20.001 1.00 96.56 92 GLY A N 1
ATOM 663 C CA . GLY A 1 92 ? -12.652 -5.538 19.194 1.00 96.56 92 GLY A CA 1
ATOM 664 C C . GLY A 1 92 ? -12.540 -5.190 17.702 1.00 96.56 92 GLY A C 1
ATOM 665 O O . GLY A 1 92 ? -13.065 -5.922 16.861 1.00 96.56 92 GLY A O 1
ATOM 666 N N . TYR A 1 93 ? -11.814 -4.124 17.350 1.00 95.75 93 TYR A N 1
ATOM 667 C CA . TYR A 1 93 ? -11.570 -3.725 15.960 1.00 95.75 93 TYR A CA 1
ATOM 668 C C . TYR A 1 93 ? -10.588 -4.635 15.200 1.00 95.75 93 TYR A C 1
ATOM 670 O O . TYR A 1 93 ? -10.608 -4.639 13.970 1.00 95.75 93 TYR A O 1
ATOM 678 N N . VAL A 1 94 ? -9.735 -5.407 15.889 1.00 95.88 94 VAL A N 1
ATOM 679 C CA . VAL A 1 94 ? -8.594 -6.119 15.270 1.00 95.88 94 VAL A CA 1
ATOM 680 C C . VAL A 1 94 ? -9.049 -7.132 14.217 1.00 95.88 94 VAL A C 1
ATOM 682 O O . VAL A 1 94 ? -8.441 -7.251 13.159 1.00 95.88 94 VAL A O 1
ATOM 685 N N . SER A 1 95 ? -10.169 -7.819 14.446 1.00 95.12 95 SER A N 1
ATOM 686 C CA . SER A 1 95 ? -10.729 -8.738 13.444 1.00 95.12 95 SER A CA 1
ATOM 687 C C . SER A 1 95 ? -11.149 -8.016 12.158 1.00 95.12 95 SER A C 1
ATOM 689 O O . SER A 1 95 ? -10.853 -8.481 11.061 1.00 95.12 95 SER A O 1
ATOM 691 N N . ALA A 1 96 ? -11.793 -6.852 12.285 1.00 95.69 96 ALA A N 1
ATOM 692 C CA . ALA A 1 96 ? -12.211 -6.035 11.152 1.00 95.69 96 ALA A CA 1
ATOM 693 C C . ALA A 1 96 ? -11.010 -5.449 10.398 1.00 95.69 96 ALA A C 1
ATOM 695 O O . ALA A 1 96 ? -11.025 -5.394 9.169 1.00 95.69 96 ALA A O 1
ATOM 696 N N . TRP A 1 97 ? -9.965 -5.059 11.133 1.00 95.19 97 TRP A N 1
ATOM 697 C CA . TRP A 1 97 ? -8.681 -4.647 10.574 1.00 95.19 97 TRP A CA 1
ATOM 698 C C . TRP A 1 97 ? -8.056 -5.736 9.706 1.00 95.19 97 TRP A C 1
ATOM 700 O O . TRP A 1 97 ? -7.789 -5.479 8.535 1.00 95.19 97 TRP A O 1
ATOM 710 N N . ASN A 1 98 ? -7.891 -6.941 10.254 1.00 95.19 98 ASN A N 1
ATOM 711 C CA . ASN A 1 98 ? -7.240 -8.054 9.562 1.00 95.19 98 ASN A CA 1
ATOM 712 C C . ASN A 1 98 ? -7.967 -8.401 8.255 1.00 95.19 98 ASN A C 1
ATOM 714 O O . ASN A 1 98 ? -7.336 -8.520 7.209 1.00 95.19 98 ASN A O 1
ATOM 718 N N . VAL A 1 99 ? -9.303 -8.476 8.293 1.00 95.06 99 VAL A N 1
ATOM 719 C CA . VAL A 1 99 ? -10.110 -8.745 7.091 1.00 95.06 99 VAL A CA 1
ATOM 720 C C . VAL A 1 99 ? -9.941 -7.640 6.046 1.00 95.06 99 VAL A C 1
ATOM 722 O O . VAL A 1 99 ? -9.857 -7.906 4.849 1.00 95.06 99 VAL A O 1
ATOM 725 N N . ASP A 1 100 ? -9.882 -6.377 6.465 1.00 93.88 100 ASP A N 1
ATOM 726 C CA . ASP A 1 100 ? -9.663 -5.279 5.527 1.00 93.88 100 ASP A CA 1
ATOM 727 C C . ASP A 1 100 ? -8.236 -5.258 4.955 1.00 93.88 100 ASP A C 1
ATOM 729 O O . ASP A 1 100 ? -8.069 -4.838 3.806 1.00 93.88 100 ASP A O 1
ATOM 733 N N . GLU A 1 101 ? -7.218 -5.691 5.705 1.00 93.19 101 GLU A N 1
ATOM 734 C CA . GLU A 1 101 ? -5.852 -5.863 5.190 1.00 93.19 101 GLU A CA 1
ATOM 735 C C . GLU A 1 101 ? -5.780 -6.970 4.141 1.00 93.19 101 GLU A C 1
ATOM 737 O O . GLU A 1 101 ? -5.283 -6.717 3.042 1.00 93.19 101 GLU A O 1
ATOM 742 N N . GLU A 1 102 ? -6.382 -8.127 4.406 1.00 92.69 102 GLU A N 1
ATOM 743 C CA . GLU A 1 102 ? -6.523 -9.211 3.429 1.00 92.69 102 GLU A CA 1
ATOM 744 C C . GLU A 1 102 ? -7.183 -8.703 2.136 1.00 92.69 102 GLU A C 1
ATOM 746 O O . GLU A 1 102 ? -6.642 -8.842 1.037 1.00 92.69 102 GLU A O 1
ATOM 751 N N . LEU A 1 103 ? -8.307 -7.988 2.253 1.00 90.38 103 LEU A N 1
ATOM 752 C CA . LEU A 1 103 ? -8.989 -7.401 1.098 1.00 90.38 103 LEU A CA 1
ATOM 753 C C . LEU A 1 103 ? -8.155 -6.332 0.373 1.00 90.38 103 LEU A C 1
ATOM 755 O O . LEU A 1 103 ? -8.370 -6.097 -0.819 1.00 90.38 103 LEU A O 1
ATOM 759 N N . ARG A 1 104 ? -7.260 -5.610 1.059 1.00 88.81 104 ARG A N 1
ATOM 760 C CA . ARG A 1 104 ? -6.338 -4.662 0.404 1.00 88.81 104 ARG A CA 1
ATOM 761 C C . ARG A 1 104 ? -5.311 -5.409 -0.435 1.00 88.81 104 ARG A C 1
ATOM 763 O O . ARG A 1 104 ? -5.134 -5.021 -1.587 1.00 88.81 104 ARG A O 1
ATOM 770 N N . VAL A 1 105 ? -4.713 -6.475 0.099 1.00 87.44 105 VAL A N 1
ATOM 771 C CA . VAL A 1 105 ? -3.771 -7.328 -0.641 1.00 87.44 105 VAL A CA 1
ATOM 772 C C . VAL A 1 105 ? -4.454 -7.917 -1.873 1.00 87.44 105 VAL A C 1
ATOM 774 O O . VAL A 1 105 ? -4.005 -7.663 -2.987 1.00 87.44 105 VAL A O 1
ATOM 777 N N . VAL A 1 106 ? -5.614 -8.565 -1.699 1.00 79.00 106 VAL A N 1
ATOM 778 C CA . VAL A 1 106 ? -6.389 -9.188 -2.793 1.00 79.00 106 VAL A CA 1
ATOM 779 C C . VAL A 1 106 ? -6.769 -8.184 -3.893 1.00 79.00 106 VAL A C 1
ATOM 781 O O . VAL A 1 106 ? -6.754 -8.507 -5.080 1.00 79.00 106 VAL A O 1
ATOM 784 N N . ARG A 1 107 ? -7.090 -6.932 -3.538 1.00 77.19 107 ARG A N 1
ATOM 785 C CA . ARG A 1 107 ? -7.430 -5.889 -4.526 1.00 77.19 107 ARG A CA 1
ATOM 786 C C . ARG A 1 107 ? -6.225 -5.308 -5.255 1.00 77.19 107 ARG A C 1
ATOM 788 O O . ARG A 1 107 ? -6.402 -4.861 -6.387 1.00 77.19 107 ARG A O 1
ATOM 795 N N . PHE A 1 108 ? -5.039 -5.331 -4.651 1.00 65.00 108 PHE A N 1
ATOM 796 C CA . PHE A 1 108 ? -3.798 -4.911 -5.308 1.00 65.00 108 PHE A CA 1
ATOM 797 C C . PHE A 1 108 ? -3.481 -5.783 -6.541 1.00 65.00 108 PHE A C 1
ATOM 799 O O . PHE A 1 108 ? -2.845 -5.328 -7.487 1.00 65.00 108 PHE A O 1
ATOM 806 N N . ILE A 1 109 ? -3.996 -7.016 -6.564 1.00 56.88 109 ILE A N 1
ATOM 807 C CA . ILE A 1 109 ? -3.645 -8.066 -7.530 1.00 56.88 109 ILE A CA 1
ATOM 808 C C . ILE A 1 109 ? -4.403 -7.987 -8.853 1.00 56.88 109 ILE A C 1
ATOM 810 O O . ILE A 1 109 ? -3.907 -8.497 -9.853 1.00 56.88 109 ILE A O 1
ATOM 814 N N . ASN A 1 110 ? -5.538 -7.288 -8.942 1.00 52.81 110 ASN A N 1
ATOM 815 C CA . ASN A 1 110 ? -6.311 -7.235 -10.195 1.00 52.81 110 ASN A CA 1
ATOM 816 C C . ASN A 1 110 ? -5.612 -6.471 -11.352 1.00 52.81 110 ASN A C 1
ATOM 818 O O . ASN A 1 110 ? -6.243 -6.212 -12.377 1.00 52.81 110 ASN A O 1
ATOM 822 N N . GLY A 1 111 ? -4.325 -6.126 -11.212 1.00 52.56 111 GLY A N 1
ATOM 823 C CA . GLY A 1 111 ? -3.472 -5.599 -12.279 1.00 52.56 111 GLY A CA 1
ATOM 824 C C . GLY A 1 111 ? -2.014 -6.094 -12.299 1.00 52.56 111 GLY A C 1
ATOM 825 O O . GLY A 1 111 ? -1.288 -5.689 -13.202 1.00 52.56 111 GLY A O 1
ATOM 826 N N . ALA A 1 112 ? -1.560 -6.945 -11.367 1.00 52.78 112 ALA A N 1
ATOM 827 C CA . ALA A 1 112 ? -0.153 -7.364 -11.300 1.00 52.78 112 ALA A CA 1
ATOM 828 C C . ALA A 1 112 ? 0.051 -8.714 -12.006 1.00 52.78 112 ALA A C 1
ATOM 830 O O . ALA A 1 112 ? -0.436 -9.744 -11.556 1.00 52.78 112 ALA A O 1
ATOM 831 N N . THR A 1 113 ? 0.754 -8.700 -13.142 1.00 57.03 113 THR A N 1
ATOM 832 C CA . THR A 1 113 ? 1.104 -9.904 -13.933 1.00 57.03 113 THR A CA 1
ATOM 833 C C . THR A 1 113 ? 2.593 -10.251 -13.800 1.00 57.03 113 THR A C 1
ATOM 835 O O . THR A 1 113 ? 3.160 -10.942 -14.648 1.00 57.03 113 THR A O 1
ATOM 838 N N . GLU A 1 114 ? 3.257 -9.697 -12.785 1.00 74.62 114 GLU A N 1
ATOM 839 C CA . GLU A 1 114 ? 4.713 -9.685 -12.674 1.00 74.62 114 GLU A CA 1
ATOM 840 C C . GLU A 1 114 ? 5.218 -10.753 -11.678 1.00 74.62 114 GLU A C 1
ATOM 842 O O . GLU A 1 114 ? 4.564 -10.993 -10.658 1.00 74.62 114 GLU A O 1
ATOM 847 N N . PRO A 1 115 ? 6.332 -11.456 -11.982 1.00 87.25 115 PRO A N 1
ATOM 848 C CA . PRO A 1 115 ? 6.687 -12.706 -11.301 1.00 87.25 115 PRO A CA 1
ATOM 849 C C . PRO A 1 115 ? 6.921 -12.622 -9.787 1.00 87.25 115 PRO A C 1
ATOM 851 O O . PRO A 1 115 ? 6.594 -13.573 -9.078 1.00 87.25 115 PRO A O 1
ATOM 854 N N . HIS A 1 116 ? 7.534 -11.549 -9.280 1.00 90.19 116 HIS A N 1
ATOM 855 C CA . HIS A 1 116 ? 7.907 -11.460 -7.865 1.00 90.19 116 HIS A CA 1
ATOM 856 C C . HIS A 1 116 ? 6.728 -11.022 -7.001 1.00 90.19 116 HIS A C 1
ATOM 858 O O . HIS A 1 116 ? 6.537 -11.582 -5.919 1.00 90.19 116 HIS A O 1
ATOM 864 N N . VAL A 1 117 ? 5.923 -10.067 -7.474 1.00 88.50 117 VAL A N 1
ATOM 865 C CA . VAL A 1 117 ? 4.688 -9.654 -6.795 1.00 88.50 117 VAL A CA 1
ATOM 866 C C . VAL A 1 117 ? 3.715 -10.828 -6.714 1.00 88.50 117 VAL A C 1
ATOM 868 O O . VAL A 1 117 ? 3.200 -11.094 -5.630 1.00 88.50 117 VAL A O 1
ATOM 871 N N . ASP A 1 118 ? 3.522 -11.576 -7.805 1.00 87.44 118 ASP A N 1
ATOM 872 C CA . ASP A 1 118 ? 2.649 -12.758 -7.810 1.00 87.44 118 ASP A CA 1
ATOM 873 C C . ASP A 1 118 ? 3.138 -13.829 -6.820 1.00 87.44 118 ASP A C 1
ATOM 875 O O . ASP A 1 118 ? 2.380 -14.290 -5.966 1.00 87.44 118 ASP A O 1
ATOM 879 N N . ALA A 1 119 ? 4.434 -14.155 -6.838 1.00 89.62 119 ALA A N 1
ATOM 880 C CA . ALA A 1 119 ? 5.006 -15.132 -5.912 1.00 89.62 119 ALA A CA 1
ATOM 881 C C . ALA A 1 119 ? 4.873 -14.720 -4.434 1.00 89.62 119 ALA A C 1
ATOM 883 O O . ALA A 1 119 ? 4.650 -15.573 -3.569 1.00 89.62 119 ALA A O 1
ATOM 884 N N . LEU A 1 120 ? 5.028 -13.429 -4.122 1.00 90.12 120 LEU A N 1
ATOM 885 C CA . LEU A 1 120 ? 4.869 -12.927 -2.759 1.00 90.12 120 LEU A CA 1
ATOM 886 C C . LEU A 1 120 ? 3.403 -12.963 -2.317 1.00 90.12 120 LEU A C 1
ATOM 888 O O . LEU A 1 120 ? 3.114 -13.386 -1.201 1.00 90.12 120 LEU A O 1
ATOM 892 N N . VAL A 1 121 ? 2.488 -12.563 -3.195 1.00 88.88 121 VAL A N 1
ATOM 893 C CA . VAL A 1 121 ? 1.046 -12.629 -2.951 1.00 88.88 121 VAL A CA 1
ATOM 894 C C . VAL A 1 121 ? 0.610 -14.053 -2.634 1.00 88.88 121 VAL A C 1
ATOM 896 O O . VAL A 1 121 ? -0.050 -14.256 -1.619 1.00 88.88 121 VAL A O 1
ATOM 899 N N . GLN A 1 122 ? 0.996 -15.032 -3.462 1.00 88.75 122 GLN A N 1
ATOM 900 C CA . GLN A 1 122 ? 0.630 -16.433 -3.231 1.00 88.75 122 GLN A CA 1
ATOM 901 C C . GLN A 1 122 ? 1.116 -16.899 -1.859 1.00 88.75 122 GLN A C 1
ATOM 903 O O . GLN A 1 122 ? 0.344 -17.466 -1.100 1.00 88.75 122 GLN A O 1
ATOM 908 N N . ARG A 1 123 ? 2.355 -16.559 -1.482 1.00 91.56 123 ARG A N 1
ATOM 909 C CA . ARG A 1 123 ? 2.903 -16.896 -0.161 1.00 91.56 123 ARG A CA 1
ATOM 910 C C . ARG A 1 123 ? 2.070 -16.327 0.991 1.00 91.56 123 ARG A C 1
ATOM 912 O O . ARG A 1 123 ? 1.822 -17.044 1.954 1.00 91.56 123 ARG A O 1
ATOM 919 N N . VAL A 1 124 ? 1.689 -15.053 0.910 1.00 92.88 124 VAL A N 1
ATOM 920 C CA . VAL A 1 124 ? 0.922 -14.362 1.963 1.00 92.88 124 VAL A CA 1
ATOM 921 C C . VAL A 1 124 ? -0.501 -14.914 2.052 1.00 92.88 124 VAL A C 1
ATOM 923 O O . VAL A 1 124 ? -1.023 -15.136 3.138 1.00 92.88 124 VAL A O 1
ATOM 926 N N . VAL A 1 125 ? -1.127 -15.185 0.907 1.00 90.69 125 VAL A N 1
ATOM 927 C CA . VAL A 1 125 ? -2.465 -15.787 0.862 1.00 90.69 125 VAL A CA 1
ATOM 928 C C . VAL A 1 125 ? -2.442 -17.225 1.391 1.00 90.69 125 VAL A C 1
ATOM 930 O O . VAL A 1 125 ? -3.325 -17.596 2.161 1.00 90.69 125 VAL A O 1
ATOM 933 N N . ASP A 1 126 ? -1.429 -18.016 1.030 1.00 92.88 126 ASP A N 1
ATOM 934 C CA . ASP A 1 126 ? -1.269 -19.403 1.480 1.00 92.88 126 ASP A CA 1
ATOM 935 C C . ASP A 1 126 ? -0.987 -19.510 2.983 1.00 92.88 126 ASP A C 1
ATOM 937 O O . ASP A 1 126 ? -1.376 -20.500 3.608 1.00 92.88 126 ASP A O 1
ATOM 941 N N . SER A 1 127 ? -0.307 -18.522 3.577 1.00 94.69 127 SER A N 1
ATOM 942 C CA . SER A 1 127 ? -0.051 -18.530 5.019 1.00 94.69 127 SER A CA 1
ATOM 943 C C . SER A 1 127 ? -1.330 -18.289 5.819 1.00 94.69 127 SER A C 1
ATOM 945 O O . SER A 1 127 ? -1.533 -18.918 6.860 1.00 94.69 127 SER A O 1
ATOM 947 N N . GLY A 1 128 ? -2.198 -17.392 5.335 1.00 92.00 128 GLY A N 1
ATOM 948 C CA . GLY A 1 128 ? -3.406 -16.965 6.037 1.00 92.00 128 GLY A CA 1
ATOM 949 C C . GLY A 1 128 ? -3.132 -16.242 7.363 1.00 92.00 128 GLY A C 1
ATOM 950 O O . GLY A 1 128 ? -4.074 -16.011 8.123 1.00 92.00 128 GLY A O 1
ATOM 951 N N . ASP A 1 129 ? -1.875 -15.898 7.663 1.00 95.69 129 ASP A N 1
ATOM 952 C CA . ASP A 1 129 ? -1.494 -15.192 8.887 1.00 95.69 129 ASP A CA 1
ATOM 953 C C . ASP A 1 129 ? -1.767 -13.689 8.722 1.00 95.69 129 ASP A C 1
ATOM 955 O O . ASP A 1 129 ? -1.182 -13.062 7.836 1.00 95.69 129 ASP A O 1
ATOM 959 N N . PRO A 1 130 ? -2.609 -13.066 9.572 1.00 94.56 130 PRO A N 1
ATOM 960 C CA . PRO A 1 130 ? -2.851 -11.628 9.530 1.00 94.56 130 PRO A CA 1
ATOM 961 C C . PRO A 1 130 ? -1.586 -10.761 9.525 1.00 94.56 130 PRO A C 1
ATOM 963 O O . PRO A 1 130 ? -1.588 -9.714 8.882 1.00 94.56 130 PRO A O 1
ATOM 966 N N . GLN A 1 131 ? -0.519 -11.171 10.220 1.00 93.62 131 GLN A N 1
ATOM 967 C CA . GLN A 1 131 ? 0.733 -10.409 10.236 1.00 93.62 131 GLN A CA 1
ATOM 968 C C . GLN A 1 131 ? 1.434 -10.413 8.876 1.00 93.62 131 GLN A C 1
ATOM 970 O O . GLN A 1 131 ? 1.956 -9.377 8.476 1.00 93.62 131 GLN A O 1
ATOM 975 N N . ASP A 1 132 ? 1.357 -11.504 8.114 1.00 95.38 132 ASP A N 1
ATOM 976 C CA . ASP A 1 132 ? 1.947 -11.554 6.773 1.00 95.38 132 ASP A CA 1
ATOM 977 C C . ASP A 1 132 ? 1.250 -10.575 5.814 1.00 95.38 132 ASP A C 1
ATOM 979 O O . ASP A 1 132 ? 1.901 -9.957 4.967 1.00 95.38 132 ASP A O 1
ATOM 983 N N . PHE A 1 133 ? -0.064 -10.365 5.966 1.00 94.00 133 PHE A N 1
ATOM 984 C CA . PHE A 1 133 ? -0.785 -9.327 5.219 1.00 94.00 133 PHE A CA 1
ATOM 985 C C . PHE A 1 133 ? -0.343 -7.916 5.630 1.00 94.00 133 PHE A C 1
ATOM 987 O O . PHE A 1 133 ? -0.181 -7.052 4.762 1.00 94.00 133 PHE A O 1
ATOM 994 N N . THR A 1 134 ? -0.127 -7.669 6.927 1.00 92.75 134 THR A N 1
ATOM 995 C CA . THR A 1 134 ? 0.404 -6.390 7.422 1.00 92.75 134 THR A CA 1
ATOM 996 C C . THR A 1 134 ? 1.798 -6.119 6.847 1.00 92.75 134 THR A C 1
ATOM 998 O O . THR A 1 134 ? 2.025 -5.047 6.280 1.00 92.75 134 THR A O 1
ATOM 1001 N N . ASP A 1 135 ? 2.702 -7.095 6.931 1.00 92.50 135 ASP A N 1
ATOM 1002 C CA . ASP A 1 135 ? 4.095 -6.989 6.484 1.00 92.50 135 ASP A CA 1
ATOM 1003 C C . ASP A 1 135 ? 4.196 -6.819 4.963 1.00 92.50 135 ASP A C 1
ATOM 1005 O O . ASP A 1 135 ? 5.000 -6.023 4.460 1.00 92.50 135 ASP A O 1
ATOM 1009 N N . PHE A 1 136 ? 3.329 -7.506 4.212 1.00 91.00 136 PHE A N 1
ATOM 1010 C CA . PHE A 1 136 ? 3.190 -7.306 2.774 1.00 91.00 136 PHE A CA 1
ATOM 1011 C C . PHE A 1 136 ? 2.870 -5.848 2.433 1.00 91.00 136 PHE A C 1
ATOM 1013 O O . PHE A 1 136 ? 3.506 -5.264 1.554 1.00 91.00 136 PHE A O 1
ATOM 1020 N N . LEU A 1 137 ? 1.885 -5.259 3.116 1.00 89.12 137 LEU A N 1
ATOM 1021 C CA . LEU A 1 137 ? 1.434 -3.891 2.859 1.00 89.12 137 LEU A CA 1
ATOM 1022 C C . LEU A 1 137 ? 2.437 -2.832 3.339 1.00 89.12 137 LEU A C 1
ATOM 1024 O O . LEU A 1 137 ? 2.440 -1.721 2.804 1.00 89.12 137 LEU A O 1
ATOM 1028 N N . ASP A 1 138 ? 3.259 -3.154 4.338 1.00 88.38 138 ASP A N 1
ATOM 1029 C CA . ASP A 1 138 ? 4.266 -2.245 4.889 1.00 88.38 138 ASP A CA 1
ATOM 1030 C C . ASP A 1 138 ? 5.522 -2.177 4.027 1.00 88.38 138 ASP A C 1
ATOM 1032 O O . ASP A 1 138 ? 6.001 -1.086 3.707 1.00 88.38 138 ASP A O 1
ATOM 1036 N N . PHE A 1 139 ? 6.050 -3.341 3.648 1.00 84.25 139 PHE A N 1
ATOM 1037 C CA . PHE A 1 139 ? 7.366 -3.442 3.019 1.00 84.25 139 PHE A CA 1
ATOM 1038 C C . PHE A 1 139 ? 7.371 -4.407 1.834 1.00 84.25 139 PHE A C 1
ATOM 1040 O O . PHE A 1 139 ? 7.925 -4.083 0.781 1.00 84.25 139 PHE A O 1
ATOM 1047 N N . GLY A 1 140 ? 6.719 -5.567 1.976 1.00 88.56 140 GLY A N 1
ATOM 1048 C CA . GLY A 1 140 ? 6.857 -6.676 1.032 1.00 88.56 140 GLY A CA 1
ATOM 1049 C C . GLY A 1 140 ? 6.463 -6.324 -0.403 1.00 88.56 140 GLY A C 1
ATOM 1050 O O . GLY A 1 140 ? 7.203 -6.630 -1.338 1.00 88.56 140 GLY A O 1
ATOM 1051 N N . TYR A 1 141 ? 5.338 -5.629 -0.594 1.00 86.31 141 TYR A N 1
ATOM 1052 C CA . TYR A 1 141 ? 4.872 -5.234 -1.924 1.00 86.31 141 TYR A CA 1
ATOM 1053 C C . TYR A 1 141 ? 5.900 -4.371 -2.663 1.00 86.31 141 TYR A C 1
ATOM 1055 O O . TYR A 1 141 ? 6.206 -4.611 -3.830 1.00 86.31 141 TYR A O 1
ATOM 1063 N N . ALA A 1 142 ? 6.457 -3.374 -1.976 1.00 86.12 142 ALA A N 1
ATOM 1064 C CA . ALA A 1 142 ? 7.373 -2.426 -2.589 1.00 86.12 142 ALA A CA 1
ATOM 1065 C C . ALA A 1 142 ? 8.701 -3.078 -2.997 1.00 86.12 142 ALA A C 1
ATOM 1067 O O . ALA A 1 142 ? 9.275 -2.726 -4.027 1.00 86.12 142 ALA A O 1
ATOM 1068 N N . GLU A 1 143 ? 9.181 -4.044 -2.214 1.00 88.12 143 GLU A N 1
ATOM 1069 C CA . GLU A 1 143 ? 10.370 -4.828 -2.549 1.00 88.12 143 GLU A CA 1
ATOM 1070 C C . GLU A 1 143 ? 10.129 -5.762 -3.737 1.00 88.12 143 GLU A C 1
ATOM 1072 O O . GLU A 1 143 ? 10.962 -5.830 -4.645 1.00 88.12 143 GLU A O 1
ATOM 1077 N N . ALA A 1 144 ? 8.984 -6.448 -3.761 1.00 89.44 144 ALA A N 1
ATOM 1078 C CA . ALA A 1 144 ? 8.615 -7.333 -4.859 1.00 89.44 144 ALA A CA 1
ATOM 1079 C C . ALA A 1 144 ? 8.458 -6.559 -6.175 1.00 89.44 144 ALA A C 1
ATOM 1081 O O . ALA A 1 144 ? 9.039 -6.945 -7.188 1.00 89.44 144 ALA A O 1
ATOM 1082 N N . GLN A 1 145 ? 7.772 -5.415 -6.142 1.00 88.50 145 GLN A N 1
ATOM 1083 C CA . GLN A 1 145 ? 7.622 -4.555 -7.313 1.00 88.50 145 GLN A CA 1
ATOM 1084 C C . GLN A 1 145 ? 8.969 -4.003 -7.792 1.00 88.50 145 GLN A C 1
ATOM 1086 O O . GLN A 1 145 ? 9.218 -3.946 -8.992 1.00 88.50 145 GLN A O 1
ATOM 1091 N N . LEU A 1 146 ? 9.876 -3.638 -6.879 1.00 91.44 146 LEU A N 1
ATOM 1092 C CA . LEU A 1 146 ? 11.226 -3.225 -7.258 1.00 91.44 146 LEU A CA 1
ATOM 1093 C C . LEU A 1 146 ? 11.997 -4.359 -7.956 1.00 91.44 146 LEU A C 1
ATOM 1095 O O . LEU A 1 146 ? 12.753 -4.103 -8.896 1.00 91.44 146 LEU A O 1
ATOM 1099 N N . ALA A 1 147 ? 11.840 -5.604 -7.504 1.00 92.56 147 ALA A N 1
ATOM 1100 C CA . ALA A 1 147 ? 12.453 -6.758 -8.156 1.00 92.56 147 ALA A CA 1
ATOM 1101 C C . ALA A 1 147 ? 11.892 -6.977 -9.571 1.00 92.56 147 ALA A C 1
ATOM 1103 O O . ALA A 1 147 ? 12.663 -7.225 -10.503 1.00 92.56 147 ALA A O 1
ATOM 1104 N N . ASP A 1 148 ? 10.581 -6.815 -9.746 1.00 92.12 148 ASP A N 1
ATOM 1105 C CA . ASP A 1 148 ? 9.924 -6.907 -11.049 1.00 92.12 148 ASP A CA 1
ATOM 1106 C C . ASP A 1 148 ? 10.321 -5.770 -11.999 1.00 92.12 148 ASP A C 1
ATOM 1108 O O . ASP A 1 148 ? 10.698 -6.038 -13.142 1.00 92.12 148 ASP A O 1
ATOM 1112 N N . ASP A 1 149 ? 10.374 -4.525 -11.523 1.00 93.31 149 ASP A N 1
ATOM 1113 C CA . ASP A 1 149 ? 10.831 -3.372 -12.307 1.00 93.31 149 ASP A CA 1
ATOM 1114 C C . ASP A 1 149 ? 12.294 -3.540 -12.756 1.00 93.31 149 ASP A C 1
ATOM 1116 O O . ASP A 1 149 ? 12.640 -3.262 -13.910 1.00 93.31 149 ASP A O 1
ATOM 1120 N N . ARG A 1 150 ? 13.166 -4.054 -11.875 1.00 94.88 150 ARG A N 1
ATOM 1121 C CA . ARG A 1 150 ? 14.560 -4.376 -12.227 1.00 94.88 150 ARG A CA 1
ATOM 1122 C C . ARG A 1 150 ? 14.615 -5.444 -13.306 1.00 94.88 150 ARG A C 1
ATOM 1124 O O . ARG A 1 150 ? 15.336 -5.277 -14.286 1.00 94.88 150 ARG A O 1
ATOM 1131 N N . LEU A 1 151 ? 13.856 -6.525 -13.148 1.00 93.19 151 LEU A N 1
ATOM 1132 C CA . LEU A 1 151 ? 13.782 -7.595 -14.138 1.00 93.19 151 LEU A CA 1
ATOM 1133 C C . LEU A 1 151 ? 13.270 -7.077 -15.490 1.00 93.19 151 LEU A C 1
ATOM 1135 O O . LEU A 1 151 ? 13.815 -7.443 -16.532 1.00 93.19 151 LEU A O 1
ATOM 1139 N N . ALA A 1 152 ? 12.255 -6.213 -15.486 1.00 92.31 152 ALA A N 1
ATOM 1140 C CA . ALA A 1 152 ? 11.726 -5.585 -16.687 1.00 92.31 152 ALA A CA 1
ATOM 1141 C C . ALA A 1 152 ? 12.790 -4.729 -17.390 1.00 92.31 152 ALA A C 1
ATOM 1143 O O . ALA A 1 152 ? 13.002 -4.898 -18.591 1.00 92.31 152 ALA A O 1
ATOM 1144 N N . ALA A 1 153 ? 13.511 -3.876 -16.656 1.00 93.19 153 ALA A N 1
ATOM 1145 C CA . ALA A 1 153 ? 14.593 -3.070 -17.219 1.00 93.19 153 ALA A CA 1
ATOM 1146 C C . ALA A 1 153 ? 15.753 -3.934 -17.746 1.00 93.19 153 ALA A C 1
ATOM 1148 O O . ALA A 1 153 ? 16.236 -3.687 -18.849 1.00 93.19 153 ALA A O 1
ATOM 1149 N N . TYR A 1 154 ? 16.154 -4.994 -17.032 1.00 91.56 154 TYR A N 1
ATOM 1150 C CA . TYR A 1 154 ? 17.171 -5.934 -17.522 1.00 91.56 154 TYR A CA 1
ATOM 1151 C C . TYR A 1 154 ? 16.758 -6.601 -18.834 1.00 91.56 154 TYR A C 1
ATOM 1153 O O . TYR A 1 154 ? 17.553 -6.656 -19.769 1.00 91.56 154 TYR A O 1
ATOM 1161 N N . ARG A 1 155 ? 15.499 -7.040 -18.949 1.00 89.62 155 ARG A N 1
ATOM 1162 C CA . ARG A 1 155 ? 14.964 -7.615 -20.194 1.00 89.62 155 ARG A CA 1
ATOM 1163 C C . ARG A 1 155 ? 14.980 -6.619 -21.355 1.00 89.62 155 ARG A C 1
ATOM 1165 O O . ARG A 1 155 ? 15.153 -7.040 -22.493 1.00 89.62 155 ARG A O 1
ATOM 1172 N N . MET A 1 156 ? 14.824 -5.321 -21.087 1.00 88.81 156 MET A N 1
ATOM 1173 C CA . MET A 1 156 ? 14.946 -4.281 -22.117 1.00 88.81 156 MET A CA 1
ATOM 1174 C C . MET A 1 156 ? 16.386 -4.068 -22.577 1.00 88.81 156 MET A C 1
ATOM 1176 O O . MET A 1 156 ? 16.568 -3.681 -23.719 1.00 88.81 156 MET A O 1
ATOM 1180 N N . VAL A 1 157 ? 17.384 -4.332 -21.731 1.00 87.69 157 VAL A N 1
ATOM 1181 C CA . VAL A 1 157 ? 18.807 -4.269 -22.111 1.00 87.69 157 VAL A CA 1
ATOM 1182 C C . VAL A 1 157 ? 19.246 -5.553 -22.831 1.00 87.69 157 VAL A C 1
ATOM 1184 O O . VAL A 1 157 ? 20.025 -5.501 -23.778 1.00 87.69 157 VAL A O 1
ATOM 1187 N N . GLU A 1 158 ? 18.756 -6.721 -22.401 1.00 83.31 158 GLU A N 1
ATOM 1188 C CA . GLU A 1 158 ? 19.146 -8.028 -22.960 1.00 83.31 158 GLU A CA 1
ATOM 1189 C C . GLU A 1 158 ? 18.331 -8.486 -24.179 1.00 83.31 158 GLU A C 1
ATOM 1191 O O . GLU A 1 158 ? 18.742 -9.439 -24.841 1.00 83.31 158 GLU A O 1
ATOM 1196 N N . GLY A 1 159 ? 17.208 -7.835 -24.510 1.00 70.56 159 GLY A N 1
ATOM 1197 C CA . GLY A 1 159 ? 16.258 -8.260 -25.555 1.00 70.56 159 GLY A CA 1
ATOM 1198 C C . GLY A 1 159 ? 16.826 -8.429 -26.977 1.00 70.56 159 GLY A C 1
ATOM 1199 O O . GLY A 1 159 ? 16.133 -8.915 -27.875 1.00 70.56 159 GLY A O 1
ATOM 1200 N N . GLY A 1 160 ? 18.097 -8.089 -27.192 1.00 58.91 160 GLY A N 1
ATOM 1201 C CA . GLY A 1 160 ? 18.810 -8.294 -28.446 1.00 58.91 160 GLY A CA 1
ATOM 1202 C C . GLY A 1 160 ? 18.534 -7.204 -29.482 1.00 58.91 160 GLY A C 1
ATOM 1203 O O . GLY A 1 160 ? 17.583 -6.436 -29.378 1.00 58.91 160 GLY A O 1
ATOM 1204 N N . ARG A 1 161 ? 19.380 -7.167 -30.523 1.00 56.28 161 ARG A N 1
ATOM 1205 C CA . ARG A 1 161 ? 19.454 -6.084 -31.530 1.00 56.28 161 ARG A CA 1
ATOM 1206 C C . ARG A 1 161 ? 18.142 -5.730 -32.246 1.00 56.28 161 ARG A C 1
ATOM 1208 O O . ARG A 1 161 ? 18.074 -4.650 -32.818 1.00 56.28 161 ARG A O 1
ATOM 1215 N N . ASP A 1 162 ? 17.145 -6.614 -32.231 1.00 56.59 162 ASP A N 1
ATOM 1216 C CA . ASP A 1 162 ? 15.895 -6.449 -32.983 1.00 56.59 162 ASP A CA 1
ATOM 1217 C C . ASP A 1 162 ? 14.700 -6.023 -32.106 1.00 56.59 162 ASP A C 1
ATOM 1219 O O . ASP A 1 162 ? 13.622 -5.747 -32.631 1.00 56.59 162 ASP A O 1
ATOM 1223 N N . THR A 1 163 ? 14.866 -5.963 -30.776 1.00 62.62 163 THR A N 1
ATOM 1224 C CA . THR A 1 163 ? 13.815 -5.511 -29.838 1.00 62.62 163 THR A CA 1
ATOM 1225 C C . THR A 1 163 ? 14.251 -4.354 -28.929 1.00 62.62 163 THR A C 1
ATOM 1227 O O . THR A 1 163 ? 13.430 -3.831 -28.168 1.00 62.62 163 THR A O 1
ATOM 1230 N N . THR A 1 164 ? 15.511 -3.914 -29.043 1.00 68.56 164 THR A N 1
ATOM 1231 C CA . THR A 1 164 ? 16.114 -2.823 -28.262 1.00 68.56 164 THR A CA 1
ATOM 1232 C C . THR A 1 164 ? 16.738 -1.759 -29.176 1.00 68.56 164 THR A C 1
ATOM 1234 O O . THR A 1 164 ? 16.909 -1.975 -30.378 1.00 68.56 164 THR A O 1
ATOM 1237 N N . GLY A 1 165 ? 17.038 -0.578 -28.632 1.00 85.19 165 GLY A N 1
ATOM 1238 C CA . GLY A 1 165 ? 17.681 0.516 -29.360 1.00 85.19 165 GLY A CA 1
ATOM 1239 C C . GLY A 1 165 ? 18.602 1.338 -28.447 1.00 85.19 165 GLY A C 1
ATOM 1240 O O . GLY A 1 165 ? 18.469 1.255 -27.225 1.00 85.19 165 GLY A O 1
ATOM 1241 N N . PRO A 1 166 ? 19.568 2.104 -28.998 1.00 88.19 166 PRO A N 1
ATOM 1242 C CA . PRO A 1 166 ? 20.607 2.758 -28.199 1.00 88.19 166 PRO A CA 1
ATOM 1243 C C . PRO A 1 166 ? 20.083 3.690 -27.100 1.00 88.19 166 PRO A C 1
ATOM 1245 O O . PRO A 1 166 ? 20.670 3.756 -26.018 1.00 88.19 166 PRO A O 1
ATOM 1248 N N . ALA A 1 167 ? 19.000 4.426 -27.360 1.00 90.69 167 ALA A N 1
ATOM 1249 C CA . ALA A 1 167 ? 18.390 5.307 -26.374 1.00 90.69 167 ALA A CA 1
ATOM 1250 C C . ALA A 1 167 ? 17.657 4.507 -25.293 1.00 90.69 167 ALA A C 1
ATOM 1252 O O . ALA A 1 167 ? 17.769 4.854 -24.116 1.00 90.69 167 ALA A O 1
ATOM 1253 N N . LEU A 1 168 ? 16.941 3.438 -25.663 1.00 92.00 168 LEU A N 1
ATOM 1254 C CA . LEU A 1 168 ? 16.303 2.532 -24.709 1.00 92.00 168 LEU A CA 1
ATOM 1255 C C . LEU A 1 168 ? 17.329 1.854 -23.799 1.00 92.00 168 LEU A C 1
ATOM 1257 O O . LEU A 1 168 ? 17.135 1.860 -22.586 1.00 92.00 168 LEU A O 1
ATOM 1261 N N . ASP A 1 169 ? 18.428 1.347 -24.355 1.00 90.94 169 ASP A N 1
ATOM 1262 C CA . ASP A 1 169 ? 19.488 0.678 -23.596 1.00 90.94 169 ASP A CA 1
ATOM 1263 C C . ASP A 1 169 ? 20.144 1.640 -22.600 1.00 90.94 169 ASP A C 1
ATOM 1265 O O . ASP A 1 169 ? 20.271 1.325 -21.415 1.00 90.94 169 ASP A O 1
ATOM 1269 N N . ALA A 1 170 ? 20.517 2.842 -23.053 1.00 91.56 170 ALA A N 1
ATOM 1270 C CA . ALA A 1 170 ? 21.121 3.857 -22.194 1.00 91.56 170 ALA A CA 1
ATOM 1271 C C . ALA A 1 170 ? 20.168 4.311 -21.077 1.00 91.56 170 ALA A C 1
ATOM 1273 O O . ALA A 1 170 ? 20.584 4.448 -19.925 1.00 91.56 170 ALA A O 1
ATOM 1274 N N . ALA A 1 171 ? 18.886 4.514 -21.395 1.00 93.56 171 ALA A N 1
ATOM 1275 C CA . ALA A 1 171 ? 17.883 4.906 -20.412 1.00 93.56 171 ALA A CA 1
ATOM 1276 C C . ALA A 1 171 ? 17.604 3.786 -19.396 1.00 93.56 171 ALA A C 1
ATOM 1278 O O . ALA A 1 171 ? 17.526 4.063 -18.200 1.00 93.56 171 ALA A O 1
ATOM 1279 N N . ALA A 1 172 ? 17.520 2.529 -19.842 1.00 93.56 172 ALA A N 1
ATOM 1280 C CA . ALA A 1 172 ? 17.340 1.375 -18.965 1.00 93.56 172 ALA A CA 1
ATOM 1281 C C . ALA A 1 172 ? 18.545 1.174 -18.034 1.00 93.56 172 ALA A C 1
ATOM 1283 O O . ALA A 1 172 ? 18.367 0.947 -16.840 1.00 93.56 172 ALA A O 1
ATOM 1284 N N . GLN A 1 173 ? 19.772 1.311 -18.547 1.00 93.69 173 GLN A N 1
ATOM 1285 C CA . GLN A 1 173 ? 20.992 1.242 -17.735 1.00 93.69 173 GLN A CA 1
ATOM 1286 C C . GLN A 1 173 ? 21.059 2.368 -16.698 1.00 93.69 173 GLN A C 1
ATOM 1288 O O . GLN A 1 173 ? 21.392 2.111 -15.542 1.00 93.69 173 GLN A O 1
ATOM 1293 N N . ALA A 1 174 ? 20.713 3.599 -17.086 1.00 94.56 174 ALA A N 1
ATOM 1294 C CA . ALA A 1 174 ? 20.650 4.725 -16.159 1.00 94.56 174 ALA A CA 1
ATOM 1295 C C . ALA A 1 174 ? 19.607 4.486 -15.055 1.00 94.56 174 ALA A C 1
ATOM 1297 O O . ALA A 1 174 ? 19.902 4.692 -13.881 1.00 94.56 174 ALA A O 1
ATOM 1298 N N . ALA A 1 175 ? 18.425 3.985 -15.420 1.00 94.38 175 ALA A N 1
ATOM 1299 C CA . ALA A 1 175 ? 17.359 3.649 -14.483 1.00 94.38 175 ALA A CA 1
ATOM 1300 C C . ALA A 1 175 ? 17.755 2.523 -13.510 1.00 94.38 175 ALA A C 1
ATOM 1302 O O . ALA A 1 175 ? 17.490 2.621 -12.316 1.00 94.38 175 ALA A O 1
ATOM 1303 N N . LEU A 1 176 ? 18.438 1.479 -13.992 1.00 94.25 176 LEU A N 1
ATOM 1304 C CA . LEU A 1 176 ? 18.959 0.384 -13.161 1.00 94.25 176 LEU A CA 1
ATOM 1305 C C . LEU A 1 176 ? 20.018 0.848 -12.149 1.00 94.25 176 LEU A C 1
ATOM 1307 O O . LEU A 1 176 ? 20.125 0.263 -11.071 1.00 94.25 176 LEU A O 1
ATOM 1311 N N . ALA A 1 177 ? 20.800 1.872 -12.495 1.00 94.12 177 ALA A N 1
ATOM 1312 C CA . ALA A 1 177 ? 21.799 2.478 -11.614 1.00 94.12 177 ALA A CA 1
ATOM 1313 C C . ALA A 1 177 ? 21.214 3.537 -10.656 1.00 94.12 177 ALA A C 1
ATOM 1315 O O . ALA A 1 177 ? 21.917 3.981 -9.746 1.00 94.12 177 ALA A O 1
ATOM 1316 N N . GLY A 1 178 ? 19.965 3.950 -10.882 1.00 91.00 178 GLY A N 1
ATOM 1317 C CA . GLY A 1 178 ? 19.274 5.010 -10.154 1.00 91.00 178 GLY A CA 1
ATOM 1318 C C . GLY A 1 178 ? 18.515 4.543 -8.910 1.00 91.00 178 GLY A C 1
ATOM 1319 O O . GLY A 1 178 ? 18.694 3.430 -8.403 1.00 91.00 178 GLY A O 1
ATOM 1320 N N . THR A 1 179 ? 17.652 5.419 -8.396 1.00 93.50 179 THR A N 1
ATOM 1321 C CA . THR A 1 179 ? 16.773 5.125 -7.255 1.00 93.50 179 THR A CA 1
ATOM 1322 C C . THR A 1 179 ? 15.571 4.260 -7.665 1.00 93.50 179 THR A C 1
ATOM 1324 O O . THR A 1 179 ? 15.230 4.181 -8.849 1.00 93.50 179 THR A O 1
ATOM 1327 N N . PRO A 1 180 ? 14.872 3.615 -6.707 1.00 90.94 180 PRO A N 1
ATOM 1328 C CA . PRO A 1 180 ? 13.624 2.903 -6.987 1.00 90.94 180 PRO A CA 1
ATOM 1329 C C . PRO A 1 180 ? 12.577 3.756 -7.719 1.00 90.94 180 PRO A C 1
ATOM 1331 O O . PRO A 1 180 ? 11.877 3.244 -8.589 1.00 90.94 180 PRO A O 1
ATOM 1334 N N . GLU A 1 181 ? 12.489 5.049 -7.403 1.00 88.81 181 GLU A N 1
ATOM 1335 C CA . GLU A 1 181 ? 11.581 6.007 -8.042 1.00 88.81 181 GLU A CA 1
ATOM 1336 C C . GLU A 1 181 ? 11.987 6.286 -9.491 1.00 88.81 181 GLU A C 1
ATOM 1338 O O . GLU A 1 181 ? 11.127 6.339 -10.370 1.00 88.81 181 GLU A O 1
ATOM 1343 N N . GLU A 1 182 ? 13.286 6.457 -9.753 1.00 92.19 182 GLU A N 1
ATOM 1344 C CA . GLU A 1 182 ? 13.818 6.672 -11.103 1.00 92.19 182 GLU A CA 1
ATOM 1345 C C . GLU A 1 182 ? 13.587 5.443 -11.982 1.00 92.19 182 GLU A C 1
ATOM 1347 O O . GLU A 1 182 ? 13.134 5.567 -13.124 1.00 92.19 182 GLU A O 1
ATOM 1352 N N . LEU A 1 183 ? 13.816 4.251 -11.427 1.00 94.19 183 LEU A N 1
ATOM 1353 C CA . LEU A 1 183 ? 13.516 2.996 -12.097 1.00 94.19 183 LEU A CA 1
ATOM 1354 C C . LEU A 1 183 ? 12.018 2.864 -12.395 1.00 94.19 183 LEU A C 1
ATOM 1356 O O . LEU A 1 183 ? 11.650 2.594 -13.540 1.00 94.19 183 LEU A O 1
ATOM 1360 N N . ARG A 1 184 ? 11.149 3.152 -11.419 1.00 91.25 184 ARG A N 1
ATOM 1361 C CA . ARG A 1 184 ? 9.694 3.138 -11.622 1.00 91.25 184 ARG A CA 1
ATOM 1362 C C . ARG A 1 184 ? 9.260 4.122 -12.699 1.00 91.25 184 ARG A C 1
ATOM 1364 O O . ARG A 1 184 ? 8.467 3.783 -13.578 1.00 91.25 184 ARG A O 1
ATOM 1371 N N . ALA A 1 185 ? 9.778 5.346 -12.654 1.00 92.06 185 ALA A N 1
ATOM 1372 C CA . ALA A 1 185 ? 9.471 6.376 -13.637 1.00 92.06 185 ALA A CA 1
ATOM 1373 C C . ALA A 1 185 ? 9.889 5.942 -15.049 1.00 92.06 185 ALA A C 1
ATOM 1375 O O . ALA A 1 185 ? 9.134 6.147 -16.009 1.00 92.06 185 ALA A O 1
ATOM 1376 N N . PHE A 1 186 ? 11.049 5.293 -15.175 1.00 95.00 186 PHE A N 1
ATOM 1377 C CA . PHE A 1 186 ? 11.499 4.705 -16.429 1.00 95.00 186 PHE A CA 1
ATOM 1378 C C . PHE A 1 186 ? 10.548 3.609 -16.925 1.00 95.00 186 PHE A C 1
ATOM 1380 O O . PHE A 1 186 ? 10.091 3.695 -18.066 1.00 95.00 186 PHE A O 1
ATOM 1387 N N . ILE A 1 187 ? 10.188 2.636 -16.084 1.00 92.56 187 ILE A N 1
ATOM 1388 C CA . ILE A 1 187 ? 9.275 1.545 -16.459 1.00 92.56 187 ILE A CA 1
ATOM 1389 C C . ILE A 1 187 ? 7.895 2.081 -16.866 1.00 92.56 187 ILE A C 1
ATOM 1391 O O . ILE A 1 187 ? 7.350 1.671 -17.890 1.00 92.56 187 ILE A O 1
ATOM 1395 N N . VAL A 1 188 ? 7.329 3.034 -16.124 1.00 90.50 188 VAL A N 1
ATOM 1396 C CA . VAL A 1 188 ? 5.965 3.529 -16.383 1.00 90.50 188 VAL A CA 1
ATOM 1397 C C . VAL A 1 188 ? 5.913 4.505 -17.555 1.00 90.50 188 VAL A C 1
ATOM 1399 O O . VAL A 1 188 ? 4.930 4.519 -18.291 1.00 90.50 188 VAL A O 1
ATOM 1402 N N . THR A 1 189 ? 6.944 5.333 -17.751 1.00 91.19 189 THR A N 1
ATOM 1403 C CA . THR A 1 189 ? 6.909 6.406 -18.763 1.00 91.19 189 THR A CA 1
ATOM 1404 C C . THR A 1 189 ? 8.177 6.509 -19.608 1.00 91.19 189 THR A C 1
ATOM 1406 O O . THR A 1 189 ? 8.084 6.601 -20.835 1.00 91.19 189 THR A O 1
ATOM 1409 N N . GLY A 1 190 ? 9.363 6.466 -18.994 1.00 92.62 190 GLY A N 1
ATOM 1410 C CA . GLY A 1 190 ? 10.637 6.739 -19.671 1.00 92.62 190 GLY A CA 1
ATOM 1411 C C . GLY A 1 190 ? 10.947 5.797 -20.838 1.00 92.62 190 GLY A C 1
ATOM 1412 O O . GLY A 1 190 ? 11.428 6.250 -21.877 1.00 92.62 190 GLY A O 1
ATOM 1413 N N . GLN A 1 191 ? 10.590 4.516 -20.728 1.00 91.94 191 GLN A N 1
ATOM 1414 C CA . GLN A 1 191 ? 10.803 3.526 -21.786 1.00 91.94 191 GLN A CA 1
ATOM 1415 C C . GLN A 1 191 ? 10.106 3.892 -23.108 1.00 91.94 191 GLN A C 1
ATOM 1417 O O . GLN A 1 191 ? 10.616 3.584 -24.183 1.00 91.94 191 GLN A O 1
ATOM 1422 N N . PHE A 1 192 ? 8.950 4.565 -23.065 1.00 91.00 192 PHE A N 1
ATOM 1423 C CA . PHE A 1 192 ? 8.214 4.952 -24.273 1.00 91.00 192 PHE A CA 1
ATOM 1424 C C . PHE A 1 192 ? 8.894 6.115 -24.989 1.00 91.00 192 PHE A C 1
ATOM 1426 O O . PHE A 1 192 ? 8.984 6.116 -26.215 1.00 91.00 192 PHE A O 1
ATOM 1433 N N . VAL A 1 193 ? 9.419 7.071 -24.219 1.00 92.12 193 VAL A N 1
ATOM 1434 C CA . VAL A 1 193 ? 10.209 8.186 -24.751 1.00 92.12 193 VAL A CA 1
ATOM 1435 C C . VAL A 1 193 ? 11.479 7.655 -25.406 1.00 92.12 193 VAL A C 1
ATOM 1437 O O . VAL A 1 193 ? 11.776 8.015 -26.542 1.00 92.12 193 VAL A O 1
ATOM 1440 N N . ALA A 1 194 ? 12.190 6.753 -24.729 1.00 90.81 194 ALA A N 1
ATOM 1441 C CA . ALA A 1 194 ? 13.419 6.174 -25.251 1.00 90.81 194 ALA A CA 1
ATOM 1442 C C . ALA A 1 194 ? 13.178 5.394 -26.558 1.00 90.81 194 ALA A C 1
ATOM 1444 O O . ALA A 1 194 ? 13.865 5.628 -27.550 1.00 90.81 194 ALA A O 1
ATOM 1445 N N . ARG A 1 195 ? 12.114 4.579 -26.619 1.00 90.06 195 ARG A N 1
ATOM 1446 C CA . ARG A 1 195 ? 11.706 3.898 -27.861 1.00 90.06 195 ARG A CA 1
ATOM 1447 C C . ARG A 1 195 ? 11.317 4.861 -28.981 1.00 90.06 195 ARG A C 1
ATOM 1449 O O . ARG A 1 195 ? 11.611 4.584 -30.139 1.00 90.06 195 ARG A O 1
ATOM 1456 N N . ALA A 1 196 ? 10.663 5.979 -28.667 1.00 88.94 196 ALA A N 1
ATOM 1457 C CA . ALA A 1 196 ? 10.325 6.988 -29.670 1.00 88.94 196 ALA A CA 1
ATOM 1458 C C . ALA A 1 196 ? 11.583 7.647 -30.262 1.00 88.94 196 ALA A C 1
ATOM 1460 O O . ALA A 1 196 ? 11.639 7.884 -31.469 1.00 88.94 196 ALA A O 1
ATOM 1461 N N . VAL A 1 197 ? 12.601 7.897 -29.432 1.00 89.12 197 VAL A N 1
ATOM 1462 C CA . VAL A 1 197 ? 13.911 8.391 -29.884 1.00 89.12 197 VAL A CA 1
ATOM 1463 C C . VAL A 1 197 ? 14.592 7.368 -30.791 1.00 89.12 197 VAL A C 1
ATOM 1465 O O . VAL A 1 197 ? 15.059 7.732 -31.868 1.00 89.12 197 VAL A O 1
ATOM 1468 N N . ASP A 1 198 ? 14.605 6.091 -30.407 1.00 88.38 198 ASP A N 1
ATOM 1469 C CA . ASP A 1 198 ? 15.181 5.032 -31.242 1.00 88.38 198 ASP A CA 1
ATOM 1470 C C . ASP A 1 198 ? 14.456 4.898 -32.584 1.00 88.38 198 ASP A C 1
ATOM 1472 O O . ASP A 1 198 ? 15.104 4.847 -33.627 1.00 88.38 198 ASP A O 1
ATOM 1476 N N . ALA A 1 199 ? 13.120 4.938 -32.581 1.00 87.56 199 ALA A N 1
ATOM 1477 C CA . ALA A 1 199 ? 12.310 4.888 -33.796 1.00 87.56 199 ALA A CA 1
ATOM 1478 C C . ALA A 1 199 ? 12.585 6.068 -34.746 1.00 87.56 199 ALA A C 1
ATOM 1480 O O . ALA A 1 199 ? 12.615 5.882 -35.962 1.00 87.56 199 ALA A O 1
ATOM 1481 N N . ALA A 1 200 ? 12.815 7.272 -34.211 1.00 85.19 200 ALA A N 1
ATOM 1482 C CA . ALA A 1 200 ? 13.169 8.450 -35.005 1.00 85.19 200 ALA A CA 1
ATOM 1483 C C . ALA A 1 200 ? 14.585 8.370 -35.605 1.00 85.19 200 ALA A C 1
ATOM 1485 O O . ALA A 1 200 ? 14.850 8.987 -36.637 1.00 85.19 200 ALA A O 1
ATOM 1486 N N . ASN A 1 201 ? 15.479 7.605 -34.972 1.00 73.94 201 ASN A N 1
ATOM 1487 C CA . ASN A 1 201 ? 16.869 7.426 -35.387 1.00 73.94 201 ASN A CA 1
ATOM 1488 C C . ASN A 1 201 ? 17.092 6.194 -36.278 1.00 73.94 201 ASN A C 1
ATOM 1490 O O . ASN A 1 201 ? 18.223 5.961 -36.713 1.00 73.94 201 ASN A O 1
ATOM 1494 N N . VAL A 1 202 ? 16.045 5.420 -36.592 1.00 66.50 202 VAL A N 1
ATOM 1495 C CA . VAL A 1 202 ? 16.118 4.397 -37.641 1.00 66.50 202 VAL A CA 1
ATOM 1496 C C . VAL A 1 202 ? 16.397 5.119 -38.961 1.00 66.50 202 VAL A C 1
ATOM 1498 O O . VAL A 1 202 ? 15.593 5.965 -39.366 1.00 66.50 202 VAL A O 1
ATOM 1501 N N . PRO A 1 203 ? 17.503 4.816 -39.669 1.00 52.22 203 PRO A N 1
ATOM 1502 C CA . PRO A 1 203 ? 17.715 5.359 -40.996 1.00 52.22 203 PRO A CA 1
ATOM 1503 C C . PRO A 1 203 ? 16.536 4.911 -41.851 1.00 52.22 203 PRO A C 1
ATOM 1505 O O . PRO A 1 203 ? 16.395 3.722 -42.142 1.00 52.22 203 PRO A O 1
ATOM 1508 N N . THR A 1 204 ? 15.666 5.847 -42.239 1.00 49.28 204 THR A N 1
ATOM 1509 C CA . THR A 1 204 ? 14.734 5.581 -43.332 1.00 49.28 204 THR A CA 1
ATOM 1510 C C . THR A 1 204 ? 15.602 5.124 -44.492 1.00 49.28 204 THR A C 1
ATOM 1512 O O . THR A 1 204 ? 16.489 5.848 -44.950 1.00 49.28 204 THR A O 1
ATOM 1515 N N . THR A 1 205 ? 15.448 3.866 -44.899 1.00 48.38 205 THR A N 1
ATOM 1516 C CA . THR A 1 205 ? 16.056 3.399 -46.138 1.00 48.38 205 THR A CA 1
ATOM 1517 C C . THR A 1 205 ? 15.621 4.415 -47.188 1.00 48.38 205 THR A C 1
ATOM 1519 O O . THR A 1 205 ? 14.418 4.688 -47.267 1.00 48.38 205 THR A O 1
ATOM 1522 N N . PRO A 1 206 ? 16.542 5.044 -47.946 1.00 52.25 206 PRO A N 1
ATOM 1523 C CA . PRO A 1 206 ? 16.123 5.877 -49.054 1.00 52.25 206 PRO A CA 1
ATOM 1524 C C . PRO A 1 206 ? 15.188 5.011 -49.885 1.00 52.25 206 PRO A C 1
ATOM 1526 O O . PRO A 1 206 ? 15.584 3.924 -50.312 1.00 52.25 206 PRO A O 1
ATOM 1529 N N . VAL A 1 207 ? 13.938 5.443 -50.053 1.00 49.88 207 VAL A N 1
ATOM 1530 C CA . VAL A 1 207 ? 13.051 4.824 -51.031 1.00 49.88 207 VAL A CA 1
ATOM 1531 C C . VAL A 1 207 ? 13.838 4.900 -52.331 1.00 49.88 207 VAL A C 1
ATOM 1533 O O . VAL A 1 207 ? 14.110 6.006 -52.804 1.00 49.88 207 VAL A O 1
ATOM 1536 N N . GLN A 1 208 ? 14.315 3.760 -52.847 1.00 49.28 208 GLN A N 1
ATOM 1537 C CA . GLN A 1 208 ? 14.957 3.742 -54.156 1.00 49.28 208 GLN A CA 1
ATOM 1538 C C . GLN A 1 208 ? 13.986 4.460 -55.094 1.00 49.28 208 GLN A C 1
ATOM 1540 O O . GLN A 1 208 ? 12.819 4.055 -55.139 1.00 49.28 208 GLN A O 1
ATOM 1545 N N . PRO A 1 209 ? 14.402 5.529 -55.802 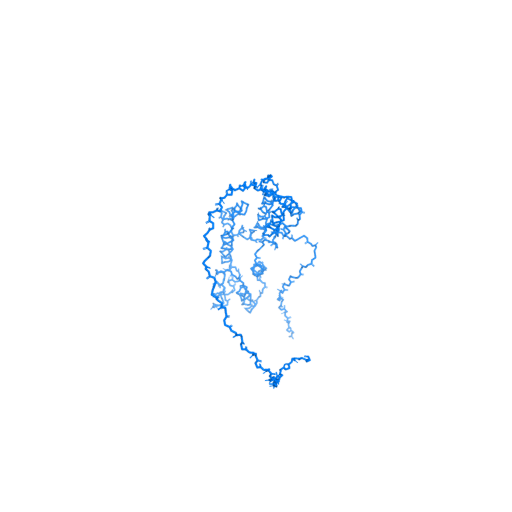1.00 51.31 209 PRO A N 1
ATOM 1546 C CA . PRO A 1 209 ? 13.578 6.070 -56.863 1.00 51.31 209 PRO A CA 1
ATOM 1547 C C . PRO A 1 209 ? 13.210 4.888 -57.752 1.00 51.31 209 PRO A C 1
ATOM 1549 O O . PRO A 1 209 ? 14.102 4.195 -58.249 1.00 51.31 209 PRO A O 1
ATOM 1552 N N . GLY A 1 210 ? 11.910 4.593 -57.845 1.00 51.78 210 GLY A N 1
ATOM 1553 C CA . GLY A 1 210 ? 11.425 3.502 -58.677 1.00 51.78 210 GLY A CA 1
ATOM 1554 C C . GLY A 1 210 ? 12.051 3.624 -60.061 1.00 51.78 210 GLY A C 1
ATOM 1555 O O . GLY A 1 210 ? 12.296 4.734 -60.540 1.00 51.78 210 GLY A O 1
ATOM 1556 N N . THR A 1 211 ? 12.369 2.488 -60.679 1.00 50.16 211 THR A N 1
ATOM 1557 C CA . THR A 1 211 ? 12.941 2.446 -62.026 1.00 50.16 211 THR A CA 1
ATOM 1558 C C . THR A 1 211 ? 12.122 3.377 -62.928 1.00 50.16 211 THR A C 1
ATOM 1560 O O . THR A 1 211 ? 10.896 3.235 -62.947 1.00 50.16 211 THR A O 1
ATOM 1563 N N . PRO A 1 212 ? 12.733 4.356 -63.627 1.00 57.09 212 PRO A N 1
ATOM 1564 C CA . PRO A 1 212 ? 11.979 5.273 -64.467 1.00 57.09 212 PRO A CA 1
ATOM 1565 C C . PRO A 1 212 ? 11.132 4.472 -65.453 1.00 57.09 212 PRO A C 1
ATOM 1567 O O . PRO A 1 212 ? 11.664 3.671 -66.223 1.00 57.09 212 PRO A O 1
ATOM 1570 N N . VAL A 1 213 ? 9.814 4.662 -65.414 1.00 58.62 213 VAL A N 1
ATOM 1571 C CA . VAL A 1 213 ? 8.921 4.059 -66.404 1.00 58.62 213 VAL A CA 1
ATOM 1572 C C . VAL A 1 213 ? 9.281 4.687 -67.747 1.00 58.62 213 VAL A C 1
ATOM 1574 O O . VAL A 1 213 ? 9.222 5.910 -67.892 1.00 58.62 213 VAL A O 1
ATOM 1577 N N . GLN A 1 214 ? 9.712 3.870 -68.712 1.00 54.19 214 GLN A N 1
ATOM 1578 C CA . GLN A 1 214 ? 9.990 4.357 -70.061 1.00 54.19 214 GLN A CA 1
ATOM 1579 C C . GLN A 1 214 ? 8.733 5.047 -70.612 1.00 54.19 214 GLN A C 1
ATOM 1581 O O . GLN A 1 214 ? 7.646 4.469 -70.519 1.00 54.19 214 GLN A O 1
ATOM 1586 N N . PRO A 1 215 ? 8.843 6.256 -71.193 1.00 52.12 215 PRO A N 1
ATOM 1587 C CA . PRO A 1 215 ? 7.728 6.864 -71.901 1.00 52.12 215 PRO A CA 1
ATOM 1588 C C . PRO A 1 215 ? 7.230 5.899 -72.980 1.00 52.12 215 PRO A C 1
ATOM 1590 O O . PRO A 1 215 ? 8.011 5.444 -73.820 1.00 52.12 215 PRO A O 1
ATOM 1593 N N . GLY A 1 216 ? 5.939 5.564 -72.933 1.00 55.25 216 GLY A N 1
ATOM 1594 C CA . GLY A 1 216 ? 5.293 4.769 -73.972 1.00 55.25 216 GLY A CA 1
ATOM 1595 C C . GLY A 1 216 ? 5.451 5.421 -75.348 1.00 55.25 216 GLY A C 1
ATOM 1596 O O . GLY A 1 216 ? 5.637 6.634 -75.467 1.00 55.25 216 GLY A O 1
ATOM 1597 N N . THR A 1 217 ? 5.402 4.605 -76.397 1.00 55.25 217 THR A N 1
ATOM 1598 C CA . THR A 1 217 ? 5.567 5.047 -77.784 1.00 55.25 217 THR A CA 1
ATOM 1599 C C . THR A 1 217 ? 4.552 6.154 -78.111 1.00 55.25 217 THR A C 1
ATOM 1601 O O . THR A 1 217 ? 3.363 5.966 -77.844 1.00 55.25 217 THR A O 1
ATOM 1604 N N . PRO A 1 218 ? 4.968 7.302 -78.681 1.00 54.94 218 PRO A N 1
ATOM 1605 C CA . PRO A 1 218 ? 4.036 8.362 -79.045 1.00 54.94 218 PRO A CA 1
ATOM 1606 C C . PRO A 1 218 ? 3.006 7.855 -80.059 1.00 54.94 218 PRO A C 1
ATOM 1608 O O . PRO A 1 218 ? 3.369 7.313 -81.103 1.00 54.94 218 PRO A O 1
ATOM 1611 N N . VAL A 1 219 ? 1.720 8.053 -79.770 1.00 56.81 219 VAL A N 1
ATOM 1612 C CA . VAL A 1 219 ? 0.644 7.796 -80.735 1.00 56.81 219 VAL A CA 1
ATOM 1613 C C . VAL A 1 219 ? 0.676 8.910 -81.784 1.00 56.81 219 VAL A C 1
ATOM 1615 O O . VAL A 1 219 ? 0.667 10.091 -81.433 1.00 56.81 219 VAL A O 1
ATOM 1618 N N . GLN A 1 220 ? 0.741 8.552 -83.070 1.00 57.59 220 GLN A N 1
ATOM 1619 C CA . GLN A 1 220 ? 0.726 9.532 -84.160 1.00 57.59 220 GLN A CA 1
ATOM 1620 C C . GLN A 1 220 ? -0.595 10.325 -84.166 1.00 57.59 220 GLN A C 1
ATOM 1622 O O . GLN A 1 220 ? -1.665 9.713 -84.126 1.00 57.59 220 GLN A O 1
ATOM 1627 N N . PRO A 1 221 ? -0.556 11.667 -84.268 1.00 55.69 221 PRO A N 1
ATOM 1628 C CA . PRO A 1 221 ? -1.756 12.465 -84.489 1.00 55.69 221 PRO A CA 1
ATOM 1629 C C . PRO A 1 221 ? -2.417 12.100 -85.826 1.00 55.69 221 PRO A C 1
ATOM 1631 O O . PRO A 1 221 ? -1.751 12.059 -86.862 1.00 55.69 221 PRO A O 1
ATOM 1634 N N . GLY A 1 222 ? -3.727 11.846 -85.800 1.00 58.16 222 GLY A N 1
ATOM 1635 C CA . GLY A 1 222 ? -4.538 11.644 -87.002 1.00 58.16 222 GLY A CA 1
ATOM 1636 C C . GLY A 1 222 ? -4.614 12.897 -87.884 1.00 58.16 222 GLY A C 1
ATOM 1637 O O . GLY A 1 222 ? -4.316 14.011 -87.452 1.00 58.16 222 GLY A O 1
ATOM 1638 N N . THR A 1 223 ? -5.003 12.707 -89.143 1.00 58.00 223 THR A N 1
ATOM 1639 C CA . THR A 1 223 ? -5.007 13.740 -90.187 1.00 58.00 223 THR A CA 1
ATOM 1640 C C . THR A 1 223 ? -5.938 14.913 -89.828 1.00 58.00 223 THR A C 1
ATOM 1642 O O . THR A 1 223 ? -7.102 14.672 -89.498 1.00 58.00 223 THR A O 1
ATOM 1645 N N . PRO A 1 224 ? -5.486 16.180 -89.912 1.00 62.72 224 PRO A N 1
ATOM 1646 C CA . PRO A 1 224 ? -6.337 17.337 -89.636 1.00 62.72 224 PRO A CA 1
ATOM 1647 C C . PRO A 1 224 ? -7.470 17.477 -90.662 1.00 62.72 224 PRO A C 1
ATOM 1649 O O . PRO A 1 224 ? -7.239 17.399 -91.868 1.00 62.72 224 PRO A O 1
ATOM 1652 N N . VAL A 1 225 ? -8.689 17.741 -90.187 1.00 56.28 225 VAL A N 1
ATOM 1653 C CA . VAL A 1 225 ? -9.840 18.101 -91.032 1.00 56.28 225 VAL A CA 1
ATOM 1654 C C . VAL A 1 225 ? -9.750 19.591 -91.386 1.00 56.28 225 VAL A C 1
ATOM 1656 O O . VAL A 1 225 ? -9.500 20.419 -90.510 1.00 56.28 225 VAL A O 1
ATOM 1659 N N . GLN A 1 226 ? -9.935 19.947 -92.663 1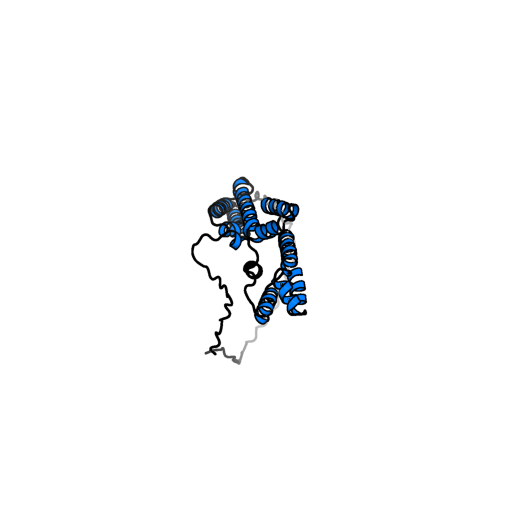.00 60.66 226 GLN A N 1
ATOM 1660 C CA . GLN A 1 226 ? -9.875 21.339 -93.128 1.00 60.66 226 GLN A CA 1
ATOM 1661 C C . GLN A 1 226 ? -11.026 22.193 -92.555 1.00 60.66 226 GLN A C 1
ATOM 1663 O O . GLN A 1 226 ? -12.187 21.794 -92.671 1.00 60.66 226 GLN A O 1
ATOM 1668 N N . PRO A 1 227 ? -10.748 23.389 -92.000 1.00 57.41 227 PRO A N 1
ATOM 1669 C CA . PRO A 1 227 ? -11.786 24.352 -91.635 1.00 57.41 227 PRO A CA 1
ATOM 1670 C C . PRO A 1 227 ? -12.487 24.939 -92.872 1.00 57.41 227 PRO A C 1
ATOM 1672 O O . PRO A 1 227 ? -11.832 25.309 -93.847 1.00 57.41 227 PRO A O 1
ATOM 1675 N N . GLY A 1 228 ? -13.817 25.050 -92.814 1.00 56.12 228 GLY A N 1
ATOM 1676 C CA . GLY A 1 228 ? -14.638 25.728 -93.824 1.00 56.12 228 GLY A CA 1
ATOM 1677 C C . GLY A 1 228 ? -14.437 27.251 -93.862 1.00 56.12 228 GLY A C 1
ATOM 1678 O O . GLY A 1 228 ? -13.824 27.846 -92.977 1.00 56.12 228 GLY A O 1
ATOM 1679 N N . THR A 1 229 ? -14.949 27.882 -94.919 1.00 57.22 229 THR A N 1
ATOM 1680 C CA . THR A 1 229 ? -14.707 29.287 -95.283 1.00 57.22 229 THR A CA 1
ATOM 1681 C C . THR A 1 229 ? -15.231 30.280 -94.224 1.00 57.22 229 THR A C 1
ATOM 1683 O O . THR A 1 229 ? -16.381 30.148 -93.801 1.00 57.22 229 THR A O 1
ATOM 1686 N N . PRO A 1 230 ? -14.449 31.300 -93.807 1.00 64.88 230 PRO A N 1
ATOM 1687 C CA . PRO A 1 230 ? -14.893 32.284 -92.816 1.00 64.88 230 PRO A CA 1
ATOM 1688 C C . PRO A 1 230 ? -15.980 33.230 -93.349 1.00 64.88 230 PRO A C 1
ATOM 1690 O O . PRO A 1 230 ? -15.896 33.709 -94.480 1.00 64.88 230 PRO A O 1
ATOM 1693 N N . VAL A 1 231 ? -16.955 33.568 -92.502 1.00 53.16 231 VAL A N 1
ATOM 1694 C CA . VAL A 1 231 ? -17.940 34.640 -92.741 1.00 53.16 231 VAL A CA 1
ATOM 1695 C C . VAL A 1 231 ? -17.379 35.963 -92.198 1.00 53.16 231 VAL A C 1
ATOM 1697 O O . VAL A 1 231 ? -16.833 35.993 -91.096 1.00 53.16 231 VAL A O 1
ATOM 1700 N N . GLN A 1 232 ? -17.489 37.056 -92.962 1.00 60.47 232 GLN A N 1
ATOM 1701 C CA . GLN A 1 232 ? -16.985 38.379 -92.562 1.00 60.47 232 GLN A CA 1
ATOM 1702 C C . GLN A 1 232 ? -17.761 38.966 -91.361 1.00 60.47 232 GLN A C 1
ATOM 1704 O O . GLN A 1 232 ? -18.993 38.975 -91.388 1.00 60.47 232 GLN A O 1
ATOM 1709 N N . PRO A 1 233 ? -17.079 39.524 -90.341 1.00 56.44 233 PRO A N 1
ATOM 1710 C CA . PRO A 1 233 ? -17.728 40.290 -89.277 1.00 56.44 233 PRO A CA 1
ATOM 1711 C C . PRO A 1 233 ? -18.251 41.648 -89.773 1.00 56.44 233 PRO A C 1
ATOM 1713 O O . PRO A 1 233 ? -17.557 42.361 -90.498 1.00 56.44 233 PRO A O 1
ATOM 1716 N N . GLY A 1 234 ? -19.458 42.023 -89.341 1.00 51.88 234 GLY A N 1
ATOM 1717 C CA . GLY A 1 234 ? -20.020 43.364 -89.528 1.00 51.88 234 GLY A CA 1
ATOM 1718 C C . GLY A 1 234 ? -19.333 44.438 -88.669 1.00 51.88 234 GLY A C 1
ATOM 1719 O O . GLY A 1 234 ? -18.628 44.139 -87.706 1.00 51.88 234 GLY A O 1
ATOM 1720 N N . THR A 1 235 ? -19.538 45.703 -89.037 1.00 53.22 235 THR A N 1
ATOM 1721 C CA . THR A 1 235 ? -18.891 46.901 -88.470 1.00 53.22 235 THR A CA 1
ATOM 1722 C C . THR A 1 235 ? -19.155 47.123 -86.966 1.00 53.22 235 THR A C 1
ATOM 1724 O O . THR A 1 235 ? -20.296 46.956 -86.533 1.00 53.22 235 THR A O 1
ATOM 1727 N N . PRO A 1 236 ? -18.157 47.572 -86.170 1.00 60.72 236 PRO A N 1
ATOM 1728 C CA . PRO A 1 236 ? -18.316 47.818 -84.731 1.00 60.72 236 PRO A CA 1
ATOM 1729 C C . PRO A 1 236 ? -19.073 49.119 -84.418 1.00 60.72 236 PRO A C 1
ATOM 1731 O O . PRO A 1 236 ? -18.924 50.116 -85.123 1.00 60.72 236 PRO A O 1
ATOM 1734 N N . VAL A 1 237 ? -19.802 49.140 -83.297 1.00 48.50 237 VAL A N 1
ATOM 1735 C CA . VAL A 1 237 ? -20.398 50.351 -82.696 1.00 48.50 237 VAL A CA 1
ATOM 1736 C C . VAL A 1 237 ? -19.541 50.794 -81.500 1.00 48.50 237 VAL A C 1
ATOM 1738 O O . VAL A 1 237 ? -19.103 49.957 -80.712 1.00 48.50 237 VAL A O 1
ATOM 1741 N N . GLN A 1 238 ? -19.262 52.098 -81.382 1.00 53.44 238 GLN A N 1
ATOM 1742 C CA . GLN A 1 238 ? -18.357 52.673 -80.373 1.00 53.44 238 GLN A CA 1
ATOM 1743 C C . GLN A 1 238 ? -18.934 52.681 -78.935 1.00 53.44 238 GLN A C 1
ATOM 1745 O O . GLN A 1 238 ? -20.148 52.814 -78.773 1.00 53.44 238 GLN A O 1
ATOM 1750 N N . PRO A 1 239 ? -18.087 52.614 -77.881 1.00 47.34 239 PRO A N 1
ATOM 1751 C CA . PRO A 1 239 ? -18.521 52.643 -76.478 1.00 47.34 239 PRO A CA 1
ATOM 1752 C C . PRO A 1 239 ? -18.867 54.053 -75.965 1.00 47.34 239 PRO A C 1
ATOM 1754 O O . PRO A 1 239 ? -18.162 55.018 -76.262 1.00 47.34 239 PRO A O 1
ATOM 1757 N N . GLY A 1 240 ? -19.904 54.155 -75.126 1.00 43.09 240 GLY A N 1
ATOM 1758 C CA . GLY A 1 240 ? -20.234 55.353 -74.339 1.00 43.09 240 GLY A CA 1
ATOM 1759 C C . GLY A 1 240 ? -19.431 55.458 -73.030 1.00 43.09 240 GLY A C 1
ATOM 1760 O O . GLY A 1 240 ? -19.060 54.448 -72.437 1.00 43.09 240 GLY A O 1
ATOM 1761 N N . ALA A 1 241 ? -19.150 56.692 -72.601 1.00 42.56 241 ALA A N 1
ATOM 1762 C CA . ALA A 1 241 ? -18.252 57.054 -71.497 1.00 42.56 241 ALA A CA 1
ATOM 1763 C C . ALA A 1 241 ? -18.799 56.767 -70.070 1.00 42.56 241 ALA A C 1
ATOM 1765 O O . ALA A 1 241 ? -20.016 56.764 -69.880 1.00 42.56 241 ALA A O 1
ATOM 1766 N N . PRO A 1 242 ? -17.925 56.596 -69.048 1.00 52.91 242 PRO A N 1
ATOM 1767 C CA . PRO A 1 242 ? -18.311 56.311 -67.662 1.00 52.91 242 PRO A CA 1
ATOM 1768 C C . PRO A 1 242 ? -18.222 57.537 -66.732 1.00 52.91 242 PRO A C 1
ATOM 1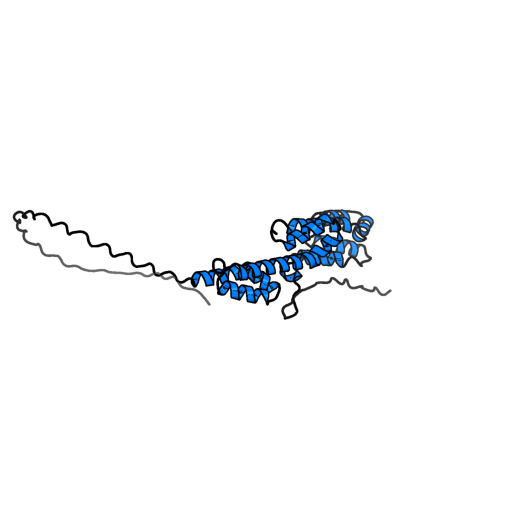770 O O . PRO A 1 242 ? -17.346 58.375 -66.904 1.00 52.91 242 PRO A O 1
ATOM 1773 N N . VAL A 1 243 ? -19.060 57.579 -65.690 1.00 38.31 24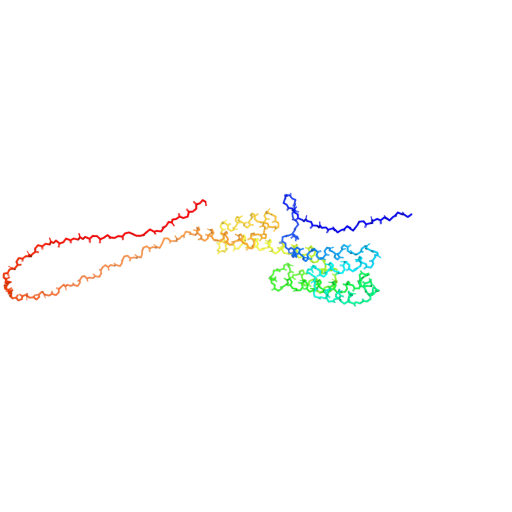3 VAL A N 1
ATOM 1774 C CA . VAL A 1 243 ? -18.939 58.405 -64.460 1.00 38.31 243 VAL A CA 1
ATOM 1775 C C . VAL A 1 243 ? -19.954 57.868 -63.430 1.00 38.31 243 VAL A C 1
ATOM 1777 O O . VAL A 1 243 ? -21.010 57.404 -63.840 1.00 38.31 243 VAL A O 1
ATOM 1780 N N . LEU A 1 244 ? -19.813 57.892 -62.101 1.00 38.19 244 LEU A N 1
ATOM 1781 C CA . LEU A 1 244 ? -18.753 58.146 -61.116 1.00 38.19 244 LEU A CA 1
ATOM 1782 C C . LEU A 1 244 ? -19.291 57.572 -59.778 1.00 38.19 244 LEU A C 1
ATOM 1784 O O . LEU A 1 244 ? -20.496 57.614 -59.533 1.00 38.19 244 LEU A O 1
ATOM 1788 N N . ALA A 1 245 ? -18.414 57.047 -58.919 1.00 37.12 245 ALA A N 1
ATOM 1789 C CA . ALA A 1 245 ? -18.751 56.483 -57.607 1.00 37.12 245 ALA A CA 1
ATOM 1790 C C . ALA A 1 245 ? -18.790 57.557 -56.500 1.00 37.12 245 ALA A C 1
ATOM 1792 O O . ALA A 1 245 ? -18.001 58.501 -56.534 1.00 37.12 245 ALA A O 1
ATOM 1793 N N . GLY A 1 246 ? -19.646 57.381 -55.485 1.00 35.00 246 GLY A N 1
ATOM 1794 C CA . GLY A 1 246 ? -19.702 58.261 -54.315 1.00 35.00 246 GLY A CA 1
ATOM 1795 C C . GLY A 1 246 ? -20.287 57.616 -53.049 1.00 35.00 246 GLY A C 1
ATOM 1796 O O . GLY A 1 246 ? -21.380 57.066 -53.093 1.00 35.00 246 GLY A O 1
ATOM 1797 N N . ALA A 1 247 ? -19.539 57.802 -51.947 1.00 39.78 247 ALA A N 1
ATOM 1798 C CA . ALA A 1 247 ? -19.875 57.739 -50.507 1.00 39.78 247 ALA A CA 1
ATOM 1799 C C . ALA A 1 247 ? -20.239 56.362 -49.890 1.00 39.78 247 ALA A C 1
ATOM 1801 O O . ALA A 1 247 ? -21.207 55.733 -50.287 1.00 39.78 247 ALA A O 1
ATOM 1802 N N . ALA A 1 248 ? -19.440 55.752 -48.997 1.00 37.47 248 ALA A N 1
ATOM 1803 C CA . ALA A 1 248 ? -18.987 56.129 -47.637 1.00 37.47 248 ALA A CA 1
ATOM 1804 C C . ALA A 1 248 ? -20.073 56.006 -46.545 1.00 37.47 248 ALA A C 1
ATOM 1806 O O . ALA A 1 248 ? -21.027 56.770 -46.578 1.00 37.47 248 ALA A O 1
ATOM 1807 N N . LEU A 1 249 ? -19.877 55.133 -45.536 1.00 38.53 249 LEU A N 1
ATOM 1808 C CA . LEU A 1 249 ? -19.724 55.537 -44.122 1.00 38.53 249 LEU A CA 1
ATOM 1809 C C . LEU A 1 249 ? -19.323 54.362 -43.200 1.00 38.53 249 LEU A C 1
ATOM 1811 O O . LEU A 1 249 ? -19.712 53.214 -43.381 1.00 38.53 249 LEU A O 1
ATOM 1815 N N . LEU A 1 250 ? -18.529 54.732 -42.200 1.00 41.06 250 LEU A N 1
ATOM 1816 C CA . LEU A 1 250 ? -17.851 53.984 -41.146 1.00 41.06 250 LEU A CA 1
ATOM 1817 C C . LEU A 1 250 ? -18.724 53.905 -39.871 1.00 41.06 250 LEU A C 1
ATOM 1819 O O . LEU A 1 250 ? -19.303 54.923 -39.500 1.00 41.06 250 LEU A O 1
ATOM 1823 N N . VAL A 1 251 ? -18.740 52.782 -39.133 1.00 40.41 251 VAL A N 1
ATOM 1824 C CA . VAL A 1 251 ? -19.145 52.761 -37.706 1.00 40.41 251 VAL A CA 1
ATOM 1825 C C . VAL A 1 251 ? -18.192 51.898 -36.871 1.00 40.41 251 VAL A C 1
ATOM 1827 O O . VAL A 1 251 ? -17.767 50.815 -37.259 1.00 40.41 251 VAL A O 1
ATOM 1830 N N . VAL A 1 252 ? -17.847 52.474 -35.722 1.00 41.03 252 VAL A N 1
ATOM 1831 C CA . VAL A 1 252 ? -16.794 52.167 -34.749 1.00 41.03 252 VAL A CA 1
ATOM 1832 C C . VAL A 1 252 ? -17.251 51.142 -33.701 1.00 41.03 252 VAL A C 1
ATOM 1834 O O . VAL A 1 252 ? -18.369 51.238 -33.206 1.00 41.03 252 VAL A O 1
ATOM 1837 N N . ALA A 1 253 ? -16.347 50.269 -33.238 1.00 43.25 253 ALA A N 1
ATOM 1838 C CA . ALA A 1 253 ? -16.442 49.652 -31.910 1.00 43.25 253 ALA A CA 1
ATOM 1839 C C . ALA A 1 253 ? -15.052 49.548 -31.245 1.00 43.25 253 ALA A C 1
ATOM 1841 O O . ALA A 1 253 ? -14.111 48.985 -31.802 1.00 43.25 253 ALA A O 1
ATOM 1842 N N . ARG A 1 254 ? -14.933 50.161 -30.058 1.00 53.19 254 ARG A N 1
ATOM 1843 C CA . ARG A 1 254 ? -13.714 50.342 -29.246 1.00 53.19 254 ARG A CA 1
ATOM 1844 C C . ARG A 1 254 ? -13.198 49.036 -28.625 1.00 53.19 254 ARG A C 1
ATOM 1846 O O . ARG A 1 254 ? -13.980 48.220 -28.144 1.00 53.19 254 ARG A O 1
ATOM 1853 N N . ARG A 1 255 ? -11.866 48.916 -28.526 1.00 50.94 255 ARG A N 1
ATOM 1854 C CA . ARG A 1 255 ? -11.157 47.958 -27.661 1.00 50.94 255 ARG A CA 1
ATOM 1855 C C . ARG A 1 255 ? -10.881 48.533 -26.259 1.00 50.94 255 ARG A C 1
ATOM 1857 O O . ARG A 1 255 ? -10.563 49.705 -26.106 1.00 50.94 255 ARG A O 1
ATOM 1864 N N . ARG A 1 256 ? -11.031 47.599 -25.318 1.00 52.38 256 ARG A N 1
ATOM 1865 C CA . ARG A 1 256 ? -10.605 47.390 -23.921 1.00 52.38 256 ARG A CA 1
ATOM 1866 C C . ARG A 1 256 ? -9.476 48.206 -23.249 1.00 52.38 256 ARG A C 1
ATOM 1868 O O . ARG A 1 256 ? -8.529 48.641 -23.890 1.00 52.38 256 ARG A O 1
ATOM 1875 N N . THR A 1 257 ? -9.591 48.127 -21.910 1.00 43.22 257 THR A N 1
ATOM 1876 C CA . THR A 1 257 ? -8.581 48.015 -20.824 1.00 43.22 257 THR A CA 1
ATOM 1877 C C . THR A 1 257 ? -7.829 49.260 -20.361 1.00 43.22 257 THR A C 1
ATOM 1879 O O . THR A 1 257 ? -7.066 49.857 -21.113 1.00 43.22 257 THR A O 1
ATOM 1882 N N . ALA A 1 258 ? -8.015 49.564 -19.071 1.00 49.06 258 ALA A N 1
ATOM 1883 C CA . ALA A 1 258 ? -6.903 49.601 -18.123 1.00 49.06 258 ALA A CA 1
ATOM 1884 C C . ALA A 1 258 ? -6.617 48.166 -17.646 1.00 49.06 258 ALA A C 1
ATOM 1886 O O . ALA A 1 258 ? -7.576 47.354 -17.703 1.00 49.06 258 ALA A O 1
#

Radius of gyration: 39.44 Å; chains: 1; bounding box: 46×78×138 Å

pLDDT: mean 75.33, std 22.3, range [23.84, 98.25]

Sequence (258 aa):
MRRMVRALGVAVVVAVGGLGLGVSPAAAYGLSPEIQAHRELVKAGFSGTTDEEYRAWVEALLAAPSGPVMRSSATRALAGTIEELRAYVDGGYVSAWNVDEELRVVRFINGATEPHVDALVQRVVDSGDPQDFTDFLDFGYAEAQLADDRLAAYRMVEGGRDTTGPALDAAAQAALAGTPEELRAFIVTGQFVARAVDAANVPTTPVQPGTPVQPGTPVQPGTPVQPGTPVQPGTPVQPGAPVLAGAALLVVARRRTA